Protein AF-A0A8H7NYU5-F1 (afdb_monomer_lite)

pLDDT: mean 81.18, std 13.89, range [41.47, 95.5]

Secondary structure (DSSP, 8-state):
------S-S--TTSSGGG----TT--HHHHHHHHHHHHHTTS-----HHHHHHHHHHHHHTT-HHHHHHHHHHHHH-SSPPPHHHHHHHHHHTT-HHHHHHHHHHHHH-SSPPPHHHHHHHHHHHHHHHHHHHHHHHHHHHHH---------------SS--SHHHHHHHHHHHHHHHHHHHHHHHHHHHHHT-

Sequence (194 aa):
MFTCPPTSGLADGQDEDSAILLPDVTVHELECLITFLYEGVYGLAFTLQDWMALLSISSRFLFDKVRDRAVREIAEHDPPLGPVERLVLAIEHDIPQWVQPAYTDICVREEPLTEEEADKLGISMVVRLARMREELLRERSQAAPSVPNRRRFARNTTTDCGCRSCRQERLASDEADEDTKRVTKIVEEVMAMQ

Structure (mmCIF, N/CA/C/O backbone):
data_AF-A0A8H7NYU5-F1
#
_entry.id   AF-A0A8H7NYU5-F1
#
loop_
_atom_site.group_PDB
_atom_site.id
_atom_site.type_symbol
_atom_site.label_atom_id
_atom_site.label_alt_id
_atom_site.label_comp_id
_atom_site.label_asym_id
_atom_site.label_entity_id
_atom_site.label_seq_id
_atom_site.pdbx_PDB_ins_code
_atom_site.Cartn_x
_atom_site.Cartn_y
_atom_site.Cartn_z
_atom_site.occupancy
_atom_site.B_iso_or_equiv
_atom_site.auth_seq_id
_atom_site.auth_comp_id
_atom_site.auth_asym_id
_atom_site.auth_atom_id
_atom_site.pdbx_PDB_model_num
ATOM 1 N N . MET A 1 1 ? 16.457 -17.478 -14.467 1.00 41.47 1 MET A N 1
ATOM 2 C CA . MET A 1 1 ? 17.750 -17.318 -15.171 1.00 41.47 1 MET A CA 1
ATOM 3 C C . MET A 1 1 ? 17.511 -17.569 -16.647 1.00 41.47 1 MET A C 1
ATOM 5 O O . MET A 1 1 ? 17.143 -18.684 -16.990 1.00 41.47 1 MET A O 1
ATOM 9 N N . PHE A 1 2 ? 17.682 -16.560 -17.498 1.00 44.31 2 PHE A N 1
ATOM 10 C CA . PHE A 1 2 ? 17.670 -16.753 -18.948 1.00 44.31 2 PHE A CA 1
ATOM 11 C C . PHE A 1 2 ? 18.987 -17.423 -19.356 1.00 44.31 2 PHE A C 1
ATOM 13 O O . PHE A 1 2 ? 20.037 -16.785 -19.398 1.00 44.31 2 PHE A O 1
ATOM 20 N N . THR A 1 3 ? 18.966 -18.736 -19.570 1.00 52.06 3 THR A N 1
ATOM 21 C CA . THR A 1 3 ? 20.088 -19.457 -20.178 1.00 52.06 3 THR A CA 1
ATOM 22 C C . THR A 1 3 ? 20.143 -19.105 -21.655 1.00 52.06 3 THR A C 1
ATOM 24 O O . THR A 1 3 ? 19.291 -19.543 -22.420 1.00 52.06 3 THR A O 1
ATOM 27 N N . CYS A 1 4 ? 21.140 -18.311 -22.036 1.00 47.97 4 CYS A N 1
ATOM 28 C CA . CYS A 1 4 ? 21.437 -17.995 -23.427 1.00 47.97 4 CYS A CA 1
ATOM 29 C C . CYS A 1 4 ? 21.944 -19.273 -24.132 1.00 47.97 4 CYS A C 1
ATOM 31 O O . CYS A 1 4 ? 23.008 -19.774 -23.746 1.00 47.97 4 CYS A O 1
ATOM 33 N N . PRO A 1 5 ? 21.209 -19.857 -25.100 1.00 52.62 5 PRO A N 1
ATOM 34 C CA . PRO A 1 5 ? 21.661 -21.045 -25.814 1.00 52.62 5 PRO A CA 1
ATOM 35 C C . PRO A 1 5 ? 22.728 -20.681 -26.862 1.00 52.62 5 PRO A C 1
ATOM 37 O O . PRO A 1 5 ? 22.774 -19.543 -27.335 1.00 52.62 5 PRO A O 1
ATOM 40 N N . PRO A 1 6 ? 23.587 -21.633 -27.271 1.00 56.00 6 PRO A N 1
ATOM 41 C CA . PRO A 1 6 ? 24.555 -21.393 -28.329 1.00 56.00 6 PRO A CA 1
ATOM 42 C C . PRO A 1 6 ? 23.840 -21.181 -29.670 1.00 56.00 6 PRO A C 1
ATOM 44 O O . PRO A 1 6 ? 22.979 -21.963 -30.074 1.00 56.00 6 PRO A O 1
ATOM 47 N N . THR A 1 7 ? 24.240 -20.110 -30.352 1.00 56.41 7 THR A N 1
ATOM 48 C CA . THR A 1 7 ? 23.771 -19.601 -31.647 1.00 56.41 7 THR A CA 1
ATOM 49 C C . THR A 1 7 ? 23.623 -20.704 -32.704 1.00 56.41 7 THR A C 1
ATOM 51 O O . THR A 1 7 ? 24.568 -21.028 -33.418 1.00 56.41 7 THR A O 1
ATOM 54 N N . SER A 1 8 ? 22.442 -21.318 -32.795 1.00 56.59 8 SER A N 1
ATOM 55 C CA . SER A 1 8 ? 22.090 -22.270 -33.866 1.00 56.59 8 SER A CA 1
ATOM 56 C C . SER A 1 8 ? 20.572 -22.422 -34.070 1.00 56.59 8 SER A C 1
ATOM 58 O O . SER A 1 8 ? 20.083 -23.467 -34.489 1.00 56.59 8 SER A O 1
ATOM 60 N N . GLY A 1 9 ? 19.828 -21.347 -33.813 1.00 59.53 9 GLY A N 1
ATOM 61 C CA . GLY A 1 9 ? 18.431 -21.136 -34.198 1.00 59.53 9 GLY A CA 1
ATOM 62 C C . GLY A 1 9 ? 18.219 -19.638 -34.430 1.00 59.53 9 GLY A C 1
ATOM 63 O O . GLY A 1 9 ? 19.090 -18.861 -34.031 1.00 59.53 9 GLY A O 1
ATOM 64 N N . LEU A 1 10 ? 17.127 -19.243 -35.100 1.00 58.94 10 LEU A N 1
ATOM 65 C CA . LEU A 1 10 ? 16.694 -17.837 -35.173 1.00 58.94 10 LEU A CA 1
ATOM 66 C C . LEU A 1 10 ? 16.765 -17.269 -33.754 1.00 58.94 10 LEU A C 1
ATOM 68 O O . LEU A 1 10 ? 16.088 -17.767 -32.861 1.00 58.94 10 LEU A O 1
ATOM 72 N N . ALA A 1 11 ? 17.713 -16.367 -33.523 1.00 69.69 11 ALA A N 1
ATOM 73 C CA . ALA A 1 11 ? 17.994 -15.880 -32.189 1.00 69.69 11 ALA A CA 1
ATOM 74 C C . ALA A 1 11 ? 16.871 -14.922 -31.797 1.00 69.69 11 ALA A C 1
ATOM 76 O O . ALA A 1 11 ? 16.612 -13.968 -32.529 1.00 69.69 11 ALA A O 1
ATOM 77 N N . ASP A 1 12 ? 16.225 -15.183 -30.663 1.00 75.94 12 ASP A N 1
ATOM 78 C CA . ASP A 1 12 ? 15.182 -14.305 -30.140 1.00 75.94 12 ASP A CA 1
ATOM 79 C C . ASP A 1 12 ? 15.712 -12.863 -30.028 1.00 75.94 12 ASP A C 1
ATOM 81 O O . ASP A 1 12 ? 16.831 -12.622 -29.561 1.00 75.94 12 ASP A O 1
ATOM 85 N N . GLY A 1 13 ? 14.897 -11.901 -30.454 1.00 75.44 13 GLY A N 1
ATOM 86 C CA . GLY A 1 13 ? 15.171 -10.471 -30.368 1.00 75.44 13 GLY A CA 1
ATOM 87 C C . GLY A 1 13 ? 16.055 -9.897 -31.480 1.00 75.44 13 GLY A C 1
ATOM 88 O O . GLY A 1 13 ? 16.676 -8.860 -31.247 1.00 75.44 13 GLY A O 1
ATOM 89 N N . GLN A 1 14 ? 16.149 -10.535 -32.656 1.00 80.19 14 GLN A N 1
ATOM 90 C CA . GLN A 1 14 ? 16.907 -9.990 -33.799 1.00 80.19 14 GLN A CA 1
ATOM 91 C C . GLN A 1 14 ? 16.073 -9.186 -34.802 1.00 80.19 14 GLN A C 1
ATOM 93 O O . GLN A 1 14 ? 16.586 -8.223 -35.375 1.00 80.19 14 GLN A O 1
ATOM 98 N N . ASP A 1 15 ? 14.813 -9.556 -35.011 1.00 84.38 15 ASP A N 1
ATOM 99 C CA . ASP A 1 15 ? 13.866 -8.879 -35.900 1.00 84.38 15 ASP A CA 1
ATOM 100 C C . ASP A 1 15 ? 12.460 -8.833 -35.270 1.00 84.38 15 ASP A C 1
ATOM 102 O O . ASP A 1 15 ? 12.241 -9.354 -34.175 1.00 84.38 15 ASP A O 1
ATOM 106 N N . GLU A 1 16 ? 11.511 -8.164 -35.935 1.00 83.06 16 GLU A N 1
ATOM 107 C CA . GLU A 1 16 ? 10.126 -8.045 -35.447 1.00 83.06 16 GLU A CA 1
ATOM 108 C C . GLU A 1 16 ? 9.423 -9.407 -35.353 1.00 83.06 16 GLU A C 1
ATOM 110 O O . GLU A 1 16 ? 8.634 -9.628 -34.434 1.00 83.06 16 GLU A O 1
ATOM 115 N N . ASP A 1 17 ? 9.753 -10.336 -36.254 1.00 84.31 17 ASP A N 1
ATOM 116 C CA . ASP A 1 17 ? 9.168 -11.679 -36.304 1.00 84.31 17 ASP A CA 1
ATOM 117 C C . ASP A 1 17 ? 9.715 -12.602 -35.195 1.00 84.31 17 ASP A C 1
ATOM 119 O O . ASP A 1 17 ? 9.079 -13.597 -34.840 1.00 84.31 17 ASP A O 1
ATOM 123 N N . SER A 1 18 ? 10.874 -12.269 -34.621 1.00 84.75 18 SER A N 1
ATOM 124 C CA . SER A 1 18 ? 11.540 -12.982 -33.524 1.00 84.75 18 SER A CA 1
ATOM 125 C C . SER A 1 18 ? 11.578 -12.170 -32.224 1.00 84.75 18 SER A C 1
ATOM 127 O O . SER A 1 18 ? 12.355 -12.487 -31.323 1.00 84.75 18 SER A O 1
ATOM 129 N N . ALA A 1 19 ? 10.764 -11.118 -32.096 1.00 86.88 19 ALA A N 1
ATOM 130 C CA . ALA A 1 19 ? 10.783 -10.234 -30.935 1.00 86.88 19 ALA A CA 1
ATOM 131 C C . ALA A 1 19 ? 10.492 -10.974 -29.614 1.00 86.88 19 ALA A C 1
ATOM 133 O O . ALA A 1 19 ? 9.634 -11.855 -29.531 1.00 86.88 19 ALA A O 1
ATOM 134 N N . ILE A 1 20 ? 11.187 -10.571 -28.544 1.00 86.25 20 ILE A N 1
ATOM 135 C CA . ILE A 1 20 ? 10.963 -11.120 -27.202 1.00 86.25 20 ILE A CA 1
ATOM 136 C C . ILE A 1 20 ? 9.639 -10.573 -26.668 1.00 86.25 20 ILE A C 1
ATOM 138 O O . ILE A 1 20 ? 9.517 -9.384 -26.369 1.00 86.25 20 ILE A O 1
ATOM 142 N N . LEU A 1 21 ? 8.652 -11.453 -26.521 1.00 86.56 21 LEU A N 1
ATOM 143 C CA . LEU A 1 21 ? 7.354 -11.103 -25.958 1.00 86.56 21 LEU A CA 1
ATOM 144 C C . LEU A 1 21 ? 7.425 -11.069 -24.430 1.00 86.56 21 LEU A C 1
ATOM 146 O O . LEU A 1 21 ? 7.837 -12.040 -23.792 1.00 86.56 21 LEU A O 1
ATOM 150 N N . LEU A 1 22 ? 6.983 -9.956 -23.848 1.00 87.94 22 LEU A N 1
ATOM 151 C CA . LEU A 1 22 ? 6.830 -9.792 -22.405 1.00 87.94 22 LEU A CA 1
ATOM 152 C C . LEU A 1 22 ? 5.350 -10.001 -22.045 1.00 87.94 22 LEU A C 1
ATOM 154 O O . LEU A 1 22 ? 4.543 -9.103 -22.292 1.00 87.94 22 LEU A O 1
ATOM 158 N N . PRO A 1 23 ? 4.961 -11.180 -21.526 1.00 85.62 23 PRO A N 1
ATOM 159 C CA . PRO A 1 23 ? 3.575 -11.435 -21.155 1.00 85.62 23 PRO A CA 1
ATOM 160 C C . PRO A 1 23 ? 3.183 -10.594 -19.939 1.00 85.62 23 PRO A C 1
ATOM 162 O O . PRO A 1 23 ? 3.998 -10.378 -19.043 1.00 85.62 23 PRO A O 1
ATOM 165 N N . ASP A 1 24 ? 1.922 -10.160 -19.906 1.00 87.25 24 ASP A N 1
ATOM 166 C CA . ASP A 1 24 ? 1.314 -9.461 -18.766 1.00 87.25 24 ASP A CA 1
ATOM 167 C C . ASP A 1 24 ? 2.068 -8.187 -18.347 1.00 87.25 24 ASP A C 1
ATOM 169 O O . ASP A 1 24 ? 2.198 -7.872 -17.164 1.00 87.25 24 ASP A O 1
ATOM 173 N N . VAL A 1 25 ? 2.595 -7.456 -19.333 1.00 92.56 25 VAL A N 1
ATOM 174 C CA . VAL A 1 25 ? 3.266 -6.167 -19.147 1.00 92.56 25 VAL A CA 1
ATOM 175 C C . VAL A 1 25 ? 2.632 -5.141 -20.064 1.00 92.56 25 VAL A C 1
ATOM 177 O O . VAL A 1 25 ? 2.519 -5.337 -21.275 1.00 92.56 25 VAL A O 1
ATOM 180 N N . THR A 1 26 ? 2.228 -4.024 -19.484 1.00 93.81 26 THR A N 1
ATOM 181 C CA . THR A 1 26 ? 1.756 -2.866 -20.231 1.00 93.81 26 THR A CA 1
ATOM 182 C C . THR A 1 26 ? 2.935 -2.067 -20.781 1.00 93.81 26 THR A C 1
ATOM 184 O O . THR A 1 26 ? 4.030 -2.054 -20.217 1.00 93.81 26 THR A O 1
ATOM 187 N N . VAL A 1 27 ? 2.703 -1.347 -21.880 1.00 94.31 27 VAL A N 1
ATOM 188 C CA . VAL A 1 27 ? 3.715 -0.447 -22.460 1.00 94.31 27 VAL A CA 1
ATOM 189 C C . VAL A 1 27 ? 4.188 0.573 -21.421 1.00 94.31 27 VAL A C 1
ATOM 191 O O . VAL A 1 27 ? 5.386 0.788 -21.282 1.00 94.31 27 VAL A O 1
ATOM 194 N N . HIS A 1 28 ? 3.257 1.118 -20.636 1.00 95.25 28 HIS A N 1
ATOM 195 C CA . HIS A 1 28 ? 3.553 2.094 -19.593 1.00 95.25 28 HIS A CA 1
ATOM 196 C C . HIS A 1 28 ? 4.486 1.537 -18.507 1.00 95.25 28 HIS A C 1
ATOM 198 O O . HIS A 1 28 ? 5.487 2.164 -18.177 1.00 95.25 28 HIS A O 1
ATOM 204 N N . GLU A 1 29 ? 4.224 0.328 -18.001 1.00 94.75 29 GLU A N 1
ATOM 205 C CA . GLU A 1 29 ? 5.108 -0.333 -17.031 1.00 94.75 29 GLU A CA 1
ATOM 206 C C . GLU A 1 29 ? 6.533 -0.512 -17.571 1.00 94.75 29 GLU A C 1
ATOM 208 O O . GLU A 1 29 ? 7.511 -0.281 -16.853 1.00 94.75 29 GLU A O 1
ATOM 213 N N . LEU A 1 30 ? 6.660 -0.907 -18.843 1.00 94.44 30 LEU A N 1
ATOM 214 C CA . LEU A 1 30 ? 7.960 -1.078 -19.484 1.00 94.44 30 LEU A CA 1
ATOM 215 C C . LEU A 1 30 ? 8.683 0.264 -19.671 1.00 94.44 30 LEU A C 1
ATOM 217 O O . LEU A 1 30 ? 9.877 0.351 -19.387 1.00 94.44 30 LEU A O 1
ATOM 221 N N . GLU A 1 31 ? 7.973 1.306 -20.105 1.00 94.25 31 GLU A N 1
ATOM 222 C CA . GLU A 1 31 ? 8.507 2.667 -20.225 1.00 94.25 31 GLU A CA 1
ATOM 223 C C . GLU A 1 31 ? 9.004 3.190 -18.874 1.00 94.25 31 GLU A C 1
ATOM 225 O O . GLU A 1 31 ? 10.130 3.689 -18.796 1.00 94.25 31 GLU A O 1
ATOM 230 N N . CYS A 1 32 ? 8.231 3.009 -17.797 1.00 94.19 32 CYS A N 1
ATOM 231 C CA . CYS A 1 32 ? 8.643 3.367 -16.439 1.00 94.19 32 CYS A CA 1
ATOM 232 C C . CYS A 1 32 ? 9.906 2.608 -16.019 1.00 94.19 32 CYS A C 1
ATOM 234 O O . CYS A 1 32 ? 10.833 3.215 -15.481 1.00 94.19 32 CYS A O 1
ATOM 236 N N . LEU A 1 33 ? 9.985 1.299 -16.287 1.00 93.75 33 LEU A N 1
ATOM 237 C CA . LEU A 1 33 ? 11.159 0.497 -15.940 1.00 93.75 33 LEU A CA 1
ATOM 238 C C . LEU A 1 33 ? 12.407 0.950 -16.700 1.00 93.75 33 LEU A C 1
ATOM 240 O O . LEU A 1 33 ? 13.454 1.151 -16.087 1.00 93.75 33 LEU A O 1
ATOM 244 N N . ILE A 1 34 ? 12.312 1.124 -18.019 1.00 92.50 34 ILE A N 1
ATOM 245 C CA . ILE A 1 34 ? 13.445 1.564 -18.841 1.00 92.50 34 ILE A CA 1
ATOM 246 C C . ILE A 1 34 ? 13.878 2.964 -18.402 1.00 92.50 34 ILE A C 1
ATOM 248 O O . ILE A 1 34 ? 15.052 3.171 -18.105 1.00 92.50 34 ILE A O 1
ATOM 252 N N . THR A 1 35 ? 12.938 3.897 -18.257 1.00 91.88 35 THR A N 1
ATOM 253 C CA . THR A 1 35 ? 13.235 5.250 -17.766 1.00 91.88 35 THR A CA 1
ATOM 254 C C . THR A 1 35 ? 13.932 5.192 -16.409 1.00 91.88 35 THR A C 1
ATOM 256 O O . THR A 1 35 ? 14.969 5.822 -16.218 1.00 91.88 35 THR A O 1
ATOM 259 N N . PHE A 1 36 ? 13.457 4.350 -15.487 1.00 92.44 36 PHE A N 1
ATOM 260 C CA . PHE A 1 36 ? 14.095 4.181 -14.185 1.00 92.44 36 PHE A CA 1
ATOM 261 C C . PHE A 1 36 ? 15.532 3.650 -14.285 1.00 92.44 36 PHE A C 1
ATOM 263 O O . PHE A 1 36 ? 16.425 4.141 -13.594 1.00 92.44 36 PHE A O 1
ATOM 270 N N . LEU A 1 37 ? 15.786 2.662 -15.145 1.00 90.12 37 LEU A N 1
ATOM 271 C CA . LEU A 1 37 ? 17.113 2.059 -15.294 1.00 90.12 37 LEU A CA 1
ATOM 272 C C . LEU A 1 37 ? 18.141 3.021 -15.902 1.00 90.12 37 LEU A C 1
ATOM 274 O O . LEU A 1 37 ? 19.310 2.979 -15.517 1.00 90.12 37 LEU A O 1
ATOM 278 N N . TYR A 1 38 ? 17.719 3.877 -16.833 1.00 88.12 38 TYR A N 1
ATOM 279 C CA . TYR A 1 38 ? 18.613 4.809 -17.522 1.00 88.12 38 TYR A CA 1
ATOM 280 C C . TYR A 1 38 ? 18.735 6.160 -16.809 1.00 88.12 38 TYR A C 1
ATOM 282 O O . TYR A 1 38 ? 19.818 6.747 -16.790 1.00 88.12 38 TYR A O 1
ATOM 290 N N . GLU A 1 39 ? 17.658 6.640 -16.191 1.00 85.38 39 GLU A N 1
ATOM 291 C CA . GLU A 1 39 ? 17.576 7.995 -15.638 1.00 85.38 39 GLU A CA 1
ATOM 292 C C . GLU A 1 39 ? 17.471 8.032 -14.106 1.00 85.38 39 GLU A C 1
ATOM 294 O O . GLU A 1 39 ? 17.619 9.095 -13.505 1.00 85.38 39 GLU A O 1
ATOM 299 N N . GLY A 1 40 ? 17.306 6.883 -13.437 1.00 74.81 40 GLY A N 1
ATOM 300 C CA . GLY A 1 40 ? 17.066 6.794 -11.989 1.00 74.81 40 GLY A CA 1
ATOM 301 C C . GLY A 1 40 ? 18.122 7.438 -11.093 1.00 74.81 40 GLY A C 1
ATOM 302 O O . GLY A 1 40 ? 17.829 7.813 -9.960 1.00 74.81 40 GLY A O 1
ATOM 303 N N . VAL A 1 41 ? 19.343 7.621 -11.598 1.00 67.25 41 VAL A N 1
ATOM 304 C CA . VAL A 1 41 ? 20.439 8.284 -10.872 1.00 67.25 41 VAL A CA 1
ATOM 305 C C . VAL A 1 41 ? 20.302 9.814 -10.884 1.00 67.25 41 VAL A C 1
ATOM 307 O O . VAL A 1 41 ? 20.837 10.482 -10.001 1.00 67.25 41 VAL A O 1
ATOM 310 N N . TYR A 1 42 ? 19.580 10.382 -11.852 1.00 70.31 42 TYR A N 1
ATOM 311 C CA . TYR A 1 42 ? 19.516 11.829 -12.087 1.00 70.31 42 TYR A CA 1
ATOM 312 C C . TYR A 1 42 ? 18.305 12.514 -11.440 1.00 70.31 42 TYR A C 1
ATOM 314 O O . TYR A 1 42 ? 18.166 13.731 -11.544 1.00 70.31 42 TYR A O 1
ATOM 322 N N . GLY A 1 43 ? 17.485 11.752 -10.711 1.00 68.12 43 GLY A N 1
ATOM 323 C CA . GLY A 1 43 ? 16.246 12.228 -10.106 1.00 68.12 43 GLY A CA 1
ATOM 324 C C . GLY A 1 43 ? 15.089 12.108 -11.090 1.00 68.12 43 GLY A C 1
ATOM 325 O O . GLY A 1 43 ? 15.041 12.801 -12.101 1.00 68.12 43 GLY A O 1
ATOM 326 N N . LEU A 1 44 ? 14.156 11.210 -10.781 1.00 78.56 44 LEU A N 1
ATOM 327 C CA . LEU A 1 44 ? 12.975 10.959 -11.600 1.00 78.56 44 LEU A CA 1
ATOM 328 C C . LEU A 1 44 ? 11.794 11.767 -11.072 1.00 78.56 44 LEU A C 1
ATOM 330 O O . LEU A 1 44 ? 11.519 11.757 -9.873 1.00 78.56 44 LEU A O 1
ATOM 334 N N . ALA A 1 45 ? 11.065 12.414 -11.976 1.00 82.00 45 ALA A N 1
ATOM 335 C CA . ALA A 1 45 ? 9.778 13.035 -11.681 1.00 82.00 45 ALA A CA 1
ATOM 336 C C . ALA A 1 45 ? 8.644 12.024 -11.914 1.00 82.00 45 ALA A C 1
ATOM 338 O O . ALA A 1 45 ? 7.819 12.202 -12.805 1.00 82.00 45 ALA A O 1
ATOM 339 N N . PHE A 1 46 ? 8.654 10.929 -11.154 1.00 90.31 46 PHE A N 1
ATOM 340 C CA . PHE A 1 46 ? 7.616 9.901 -11.234 1.00 90.31 46 PHE A CA 1
ATOM 341 C C . PHE A 1 46 ? 6.401 10.297 -10.400 1.00 90.31 46 PHE A C 1
ATOM 343 O O . PHE A 1 46 ? 6.522 10.737 -9.255 1.00 90.31 46 PHE A O 1
ATOM 350 N N . THR A 1 47 ? 5.225 10.125 -10.989 1.00 92.62 47 THR A N 1
ATOM 351 C CA . THR A 1 47 ? 3.938 10.206 -10.306 1.00 92.62 47 THR A CA 1
ATOM 352 C C . THR A 1 47 ? 3.683 8.935 -9.495 1.00 92.62 47 THR A C 1
ATOM 354 O O . THR A 1 47 ? 4.336 7.909 -9.683 1.00 92.62 47 THR A O 1
ATOM 357 N N . LEU A 1 48 ? 2.683 8.965 -8.612 1.00 91.94 48 LEU A N 1
ATOM 358 C CA . LEU A 1 48 ? 2.235 7.774 -7.885 1.00 91.94 48 LEU A CA 1
ATOM 359 C C . LEU A 1 48 ? 1.899 6.599 -8.820 1.00 91.94 48 LEU A C 1
ATOM 361 O O . LEU A 1 48 ? 2.232 5.460 -8.509 1.00 91.94 48 LEU A O 1
ATOM 365 N N . GLN A 1 49 ? 1.275 6.877 -9.969 1.00 92.88 49 GLN A N 1
ATOM 366 C CA . GLN A 1 49 ? 0.924 5.845 -10.948 1.00 92.88 49 GLN A CA 1
ATOM 367 C C . GLN A 1 49 ? 2.170 5.222 -11.582 1.00 92.88 49 GLN A C 1
ATOM 369 O O . GLN A 1 49 ? 2.232 4.002 -11.710 1.00 92.88 49 GLN A O 1
ATOM 374 N N . ASP A 1 50 ? 3.195 6.028 -11.873 1.00 94.31 50 ASP A N 1
ATOM 375 C CA . ASP A 1 50 ? 4.474 5.525 -12.388 1.00 94.31 50 ASP A CA 1
ATOM 376 C C . ASP A 1 50 ? 5.161 4.620 -11.358 1.00 94.31 50 ASP A C 1
ATOM 378 O O . ASP A 1 50 ? 5.689 3.564 -11.701 1.00 94.31 50 ASP A O 1
ATOM 382 N N . TRP A 1 51 ? 5.120 4.992 -10.073 1.00 94.75 51 TRP A N 1
ATOM 383 C CA . TRP A 1 51 ? 5.663 4.154 -9.004 1.00 94.75 51 TRP A CA 1
ATOM 384 C C . TRP A 1 51 ? 4.887 2.847 -8.826 1.00 94.75 51 TRP A C 1
ATOM 386 O O . TRP A 1 51 ? 5.507 1.809 -8.597 1.00 94.75 51 TRP A O 1
ATOM 396 N N . MET A 1 52 ? 3.557 2.867 -8.964 1.00 94.25 52 MET A N 1
ATOM 397 C CA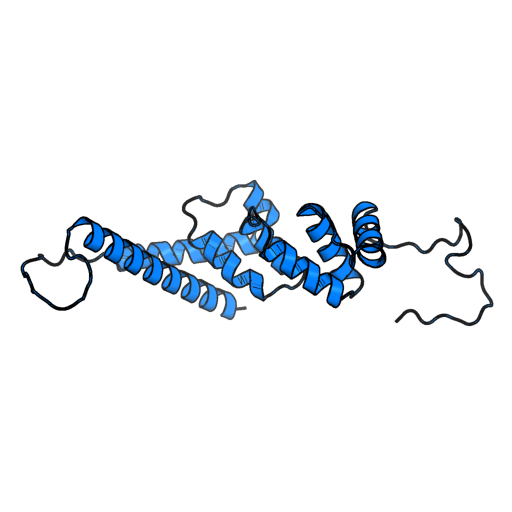 . MET A 1 52 ? 2.725 1.657 -8.946 1.00 94.25 52 MET A CA 1
ATOM 398 C C . MET A 1 52 ? 3.034 0.745 -10.142 1.00 94.25 52 MET A C 1
ATOM 400 O O . MET A 1 52 ? 3.215 -0.461 -9.966 1.00 94.25 52 MET A O 1
ATOM 404 N N . ALA A 1 53 ? 3.177 1.313 -11.342 1.00 94.88 53 ALA A N 1
ATOM 405 C CA . ALA A 1 53 ? 3.588 0.577 -12.535 1.00 94.88 53 ALA A CA 1
ATOM 406 C C . ALA A 1 53 ? 4.987 -0.038 -12.351 1.00 94.88 53 ALA A C 1
ATOM 408 O O . ALA A 1 53 ? 5.206 -1.221 -12.625 1.00 94.88 53 ALA A O 1
ATOM 409 N N . LEU A 1 54 ? 5.922 0.736 -11.790 1.00 95.00 54 LEU A N 1
ATOM 410 C CA . LEU A 1 54 ? 7.269 0.273 -11.482 1.00 95.00 54 LEU A CA 1
ATOM 411 C C . LEU A 1 54 ? 7.263 -0.849 -10.431 1.00 95.00 54 LEU A C 1
ATOM 413 O O . LEU A 1 54 ? 8.021 -1.811 -10.561 1.00 95.00 54 LEU A O 1
ATOM 417 N N . LEU A 1 55 ? 6.403 -0.768 -9.413 1.00 95.50 55 LEU A N 1
ATOM 418 C CA . LEU A 1 55 ? 6.221 -1.816 -8.406 1.00 95.50 55 LEU A CA 1
ATOM 419 C C . LEU A 1 55 ? 5.715 -3.125 -9.034 1.00 95.50 55 LEU A C 1
ATOM 421 O O . LEU A 1 55 ? 6.268 -4.189 -8.744 1.00 95.50 55 LEU A O 1
ATOM 425 N N . SER A 1 56 ? 4.725 -3.046 -9.925 1.00 94.62 56 SER A N 1
ATOM 426 C CA . SER A 1 56 ? 4.170 -4.209 -10.626 1.00 94.62 56 SER A CA 1
ATOM 427 C C . SER A 1 56 ? 5.223 -4.917 -11.480 1.00 94.62 56 SER A C 1
ATOM 429 O O . SER A 1 56 ? 5.514 -6.100 -11.265 1.00 94.62 56 SER A O 1
ATOM 431 N N . ILE A 1 57 ? 5.889 -4.188 -12.380 1.00 95.00 57 ILE A N 1
ATOM 432 C CA . ILE A 1 57 ? 6.881 -4.788 -13.283 1.00 95.00 57 ILE A CA 1
ATOM 433 C C . ILE A 1 57 ? 8.132 -5.269 -12.540 1.00 95.00 57 ILE A C 1
ATOM 435 O O . ILE A 1 57 ? 8.668 -6.335 -12.849 1.00 95.00 57 ILE A O 1
ATOM 439 N N . SER A 1 58 ? 8.586 -4.534 -11.519 1.00 94.38 58 SER A N 1
ATOM 440 C CA . SER A 1 58 ? 9.747 -4.948 -10.724 1.00 94.38 58 SER A CA 1
ATOM 441 C C . SER A 1 58 ? 9.464 -6.200 -9.897 1.00 94.38 58 SER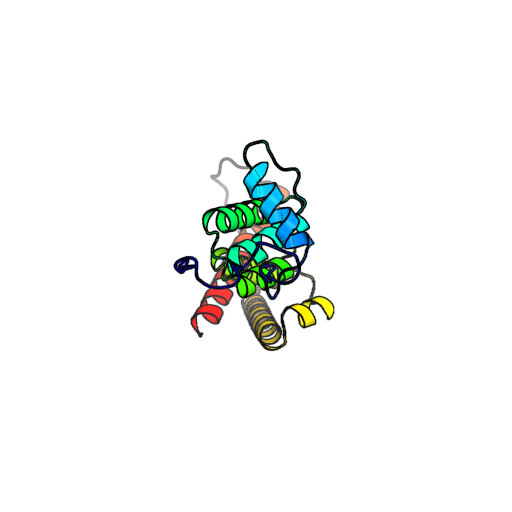 A C 1
ATOM 443 O O . SER A 1 58 ? 10.344 -7.052 -9.789 1.00 94.38 58 SER A O 1
ATOM 445 N N . SER A 1 59 ? 8.240 -6.359 -9.383 1.00 93.00 59 SER A N 1
ATOM 446 C CA . SER A 1 59 ? 7.820 -7.576 -8.679 1.00 93.00 59 SER A CA 1
ATOM 447 C C . SER A 1 59 ? 7.723 -8.769 -9.633 1.00 93.00 59 SER A C 1
ATOM 449 O O . SER A 1 59 ? 8.194 -9.856 -9.306 1.00 93.00 59 SER A O 1
ATOM 451 N N . ARG A 1 60 ? 7.195 -8.561 -10.848 1.00 91.44 60 ARG A N 1
ATOM 452 C CA . ARG A 1 60 ? 7.033 -9.615 -11.867 1.00 91.44 60 ARG A CA 1
ATOM 453 C C . ARG A 1 60 ? 8.366 -10.159 -12.384 1.00 91.44 60 ARG A C 1
ATOM 455 O O . ARG A 1 60 ? 8.522 -11.370 -12.523 1.00 91.44 60 ARG A O 1
ATOM 462 N N . PHE A 1 61 ? 9.335 -9.283 -12.649 1.00 91.44 61 PHE A N 1
ATOM 463 C CA . PHE A 1 61 ? 10.649 -9.671 -13.185 1.00 91.44 61 PHE A CA 1
ATOM 464 C C . PHE A 1 61 ? 11.758 -9.777 -12.129 1.00 91.44 61 PHE A C 1
ATOM 466 O O . PHE A 1 61 ? 12.921 -9.955 -12.491 1.00 91.44 61 PHE A O 1
ATOM 473 N N . LEU A 1 62 ? 11.413 -9.716 -10.838 1.00 91.50 62 LEU A N 1
ATOM 474 C CA . LEU A 1 62 ? 12.341 -9.886 -9.710 1.00 91.50 62 LEU A CA 1
ATOM 475 C C . LEU A 1 62 ? 13.475 -8.842 -9.679 1.00 91.50 62 LEU A C 1
ATOM 477 O O . LEU A 1 62 ? 14.635 -9.146 -9.393 1.00 91.50 62 LEU A O 1
ATOM 481 N N . PHE A 1 63 ? 13.146 -7.582 -9.968 1.00 93.06 63 PHE A N 1
ATOM 482 C CA . PHE A 1 63 ? 14.058 -6.454 -9.786 1.00 93.06 63 PHE A CA 1
ATOM 483 C C . PHE A 1 63 ? 13.993 -5.932 -8.345 1.00 93.06 63 PHE A C 1
ATOM 485 O O . PHE A 1 63 ? 13.497 -4.832 -8.099 1.00 93.06 63 PHE A O 1
ATOM 492 N N . ASP A 1 64 ? 14.534 -6.694 -7.392 1.00 92.94 64 ASP A N 1
ATOM 493 C CA . ASP A 1 64 ? 14.382 -6.440 -5.947 1.00 92.94 64 ASP A CA 1
ATOM 494 C C . ASP A 1 64 ? 14.724 -5.001 -5.527 1.00 92.94 64 ASP A C 1
ATOM 496 O O . ASP A 1 64 ? 13.964 -4.353 -4.817 1.00 92.94 64 ASP A O 1
ATOM 500 N N . LYS A 1 65 ? 15.832 -4.440 -6.030 1.00 92.25 65 LYS A N 1
ATOM 501 C CA . LYS A 1 65 ? 16.240 -3.063 -5.692 1.00 92.25 65 LYS A CA 1
ATOM 502 C C . LYS A 1 65 ? 15.279 -2.000 -6.224 1.00 92.25 65 LYS A C 1
ATOM 504 O O . LYS A 1 65 ? 15.122 -0.950 -5.604 1.00 92.25 65 LYS A O 1
ATOM 509 N N . VAL A 1 66 ? 14.694 -2.250 -7.395 1.00 92.75 66 VAL A N 1
ATOM 510 C CA . VAL A 1 66 ? 13.717 -1.350 -8.021 1.00 92.75 66 VAL A CA 1
ATOM 511 C C . VAL A 1 66 ? 12.403 -1.442 -7.255 1.00 92.75 66 VAL A C 1
ATOM 513 O O . VAL A 1 66 ? 11.833 -0.412 -6.904 1.00 92.75 66 VAL A O 1
ATOM 516 N N . ARG A 1 67 ? 11.994 -2.666 -6.901 1.00 94.44 67 ARG A N 1
ATOM 517 C CA . ARG A 1 67 ? 10.838 -2.941 -6.046 1.00 94.44 67 ARG A CA 1
ATOM 518 C C . ARG A 1 67 ? 10.962 -2.224 -4.705 1.00 94.44 67 ARG A C 1
ATOM 520 O O . ARG A 1 67 ? 10.082 -1.450 -4.352 1.00 94.44 67 ARG A O 1
ATOM 527 N N . ASP A 1 68 ? 12.077 -2.394 -3.999 1.00 93.56 68 ASP A N 1
ATOM 528 C CA . ASP A 1 68 ? 12.319 -1.747 -2.703 1.00 93.56 68 ASP A CA 1
ATOM 529 C C . ASP A 1 68 ? 12.281 -0.217 -2.799 1.00 93.56 68 ASP A C 1
ATOM 531 O O . ASP A 1 68 ? 11.809 0.461 -1.880 1.00 93.56 68 ASP A O 1
ATOM 535 N N . ARG A 1 69 ? 12.772 0.343 -3.914 1.00 92.38 69 ARG A N 1
ATOM 536 C CA . ARG A 1 69 ? 12.683 1.782 -4.167 1.00 92.38 69 ARG A CA 1
ATOM 537 C C . ARG A 1 69 ? 11.237 2.214 -4.391 1.00 92.38 69 ARG A C 1
ATOM 539 O O . ARG A 1 69 ? 10.813 3.156 -3.734 1.00 92.38 69 ARG A O 1
ATOM 546 N N . ALA A 1 70 ? 10.491 1.519 -5.248 1.00 93.88 70 ALA A N 1
ATOM 547 C CA . ALA A 1 70 ? 9.090 1.826 -5.524 1.00 93.88 70 ALA A CA 1
ATOM 548 C C . ALA A 1 70 ? 8.231 1.751 -4.251 1.00 93.88 70 ALA A C 1
ATOM 550 O O . ALA A 1 70 ? 7.469 2.671 -3.972 1.00 93.88 70 ALA A O 1
ATOM 551 N N . VAL A 1 71 ? 8.422 0.718 -3.422 1.00 94.62 71 VAL A N 1
ATOM 552 C CA . VAL A 1 71 ? 7.745 0.592 -2.121 1.00 94.62 71 VAL A CA 1
ATOM 553 C C . VAL A 1 71 ? 8.035 1.803 -1.233 1.00 94.62 71 VAL A C 1
ATOM 555 O O . VAL A 1 71 ? 7.123 2.365 -0.638 1.00 94.62 71 VAL A O 1
ATOM 558 N N . ARG A 1 72 ? 9.288 2.250 -1.135 1.00 93.00 72 ARG A N 1
ATOM 559 C CA . ARG A 1 72 ? 9.610 3.418 -0.303 1.00 93.00 72 ARG A CA 1
ATOM 560 C C . ARG A 1 72 ? 8.922 4.688 -0.799 1.00 93.00 72 ARG A C 1
ATOM 562 O O . ARG A 1 72 ? 8.318 5.393 -0.003 1.00 93.00 72 ARG A O 1
ATOM 569 N N . GLU A 1 73 ? 8.992 4.940 -2.100 1.00 92.44 73 GLU A N 1
ATOM 570 C CA . GLU A 1 73 ? 8.440 6.153 -2.710 1.00 92.44 73 GLU A CA 1
ATOM 571 C C . GLU A 1 73 ? 6.913 6.194 -2.612 1.00 92.44 73 GLU A C 1
ATOM 573 O O . GLU A 1 73 ? 6.355 7.233 -2.284 1.00 92.44 73 GLU A O 1
ATOM 578 N N . ILE A 1 74 ? 6.227 5.059 -2.794 1.00 93.88 74 ILE A N 1
ATOM 579 C CA . ILE A 1 74 ? 4.770 4.973 -2.597 1.00 93.88 74 ILE A CA 1
ATOM 580 C C . ILE A 1 74 ? 4.399 5.220 -1.128 1.00 93.88 74 ILE A C 1
ATOM 582 O O . ILE A 1 74 ? 3.400 5.881 -0.850 1.00 93.88 74 ILE A O 1
ATOM 586 N N . ALA A 1 75 ? 5.185 4.698 -0.180 1.00 91.12 75 ALA A N 1
ATOM 587 C CA . ALA A 1 75 ? 4.922 4.878 1.248 1.00 91.12 75 ALA A CA 1
ATOM 588 C C . ALA A 1 75 ? 5.145 6.324 1.725 1.00 91.12 75 ALA A C 1
ATOM 590 O O . ALA A 1 75 ? 4.458 6.770 2.642 1.00 91.12 75 ALA A O 1
ATOM 591 N N . GLU A 1 76 ? 6.101 7.033 1.123 1.00 91.00 76 GLU A N 1
ATOM 592 C CA . GLU A 1 76 ? 6.461 8.421 1.446 1.00 91.00 76 GLU A CA 1
ATOM 593 C C . GLU A 1 76 ? 5.734 9.453 0.559 1.00 91.00 76 GLU A C 1
ATOM 595 O O . GLU A 1 76 ? 5.926 10.656 0.738 1.00 91.00 76 GLU A O 1
ATOM 600 N N . HIS A 1 77 ? 4.899 9.002 -0.384 1.00 90.12 77 HIS A N 1
ATOM 601 C CA . HIS A 1 77 ? 4.202 9.867 -1.332 1.00 90.12 77 HIS A CA 1
ATOM 602 C C . HIS A 1 77 ? 3.242 10.844 -0.630 1.00 90.12 77 HIS A C 1
ATOM 604 O O . HIS A 1 77 ? 2.516 10.471 0.292 1.00 90.12 77 HIS A O 1
ATOM 610 N N . ASP A 1 78 ? 3.193 12.087 -1.121 1.00 86.38 78 ASP A N 1
ATOM 611 C CA . ASP A 1 78 ? 2.277 13.136 -0.664 1.00 86.38 78 ASP A CA 1
ATOM 612 C C . ASP A 1 78 ? 1.412 13.629 -1.844 1.00 86.38 78 ASP A C 1
ATOM 614 O O . ASP A 1 78 ? 1.959 14.138 -2.827 1.00 86.38 78 ASP A O 1
ATOM 618 N N . PRO A 1 79 ? 0.074 13.467 -1.807 1.00 87.75 79 PRO A N 1
ATOM 619 C CA . PRO A 1 79 ? -0.728 12.902 -0.718 1.00 87.75 79 PRO A CA 1
ATOM 620 C C . PRO A 1 79 ? -0.527 11.386 -0.536 1.00 87.75 79 PRO A C 1
ATOM 622 O O . PRO A 1 79 ? -0.204 10.695 -1.509 1.00 87.75 79 PRO A O 1
ATOM 625 N N . PRO A 1 80 ? -0.753 10.856 0.683 1.00 87.12 80 PRO A N 1
ATOM 626 C CA . PRO A 1 80 ? -0.606 9.435 0.959 1.00 87.12 80 PRO A CA 1
ATOM 627 C C . PRO A 1 80 ? -1.633 8.611 0.183 1.00 87.12 80 PRO A C 1
ATOM 629 O O . PRO A 1 80 ? -2.763 9.046 -0.060 1.00 87.12 80 PRO A O 1
ATOM 632 N N . LEU A 1 81 ? -1.245 7.386 -0.163 1.00 88.88 81 LEU A N 1
ATOM 633 C CA . LEU A 1 81 ? -2.137 6.429 -0.805 1.00 88.88 81 LEU A CA 1
ATOM 634 C C . LEU A 1 81 ? -3.319 6.087 0.116 1.00 88.88 81 LEU A C 1
ATOM 636 O O . LEU A 1 81 ? -3.149 5.897 1.325 1.00 88.88 81 LEU A O 1
ATOM 640 N N . GLY A 1 82 ? -4.515 5.961 -0.465 1.00 90.06 82 GLY A N 1
ATOM 641 C CA . GLY A 1 82 ? -5.707 5.559 0.276 1.00 90.06 82 GLY A CA 1
ATOM 642 C C . GLY A 1 82 ? -5.491 4.214 0.985 1.00 90.06 82 GLY A C 1
ATOM 643 O O . GLY A 1 82 ? -4.860 3.314 0.424 1.00 90.06 82 GLY A O 1
ATOM 644 N N . PRO A 1 83 ? -6.014 4.019 2.208 1.00 91.06 83 PRO A N 1
ATOM 645 C CA . PRO A 1 83 ? -5.686 2.840 3.006 1.00 91.06 83 PRO A CA 1
ATOM 646 C C . PRO A 1 83 ? -6.187 1.538 2.360 1.00 91.06 83 PRO A C 1
ATOM 648 O O . PRO A 1 83 ? -5.523 0.512 2.476 1.00 91.06 83 PRO A O 1
ATOM 651 N N . VAL A 1 84 ? -7.296 1.587 1.612 1.00 91.88 84 VAL A N 1
ATOM 652 C CA . VAL A 1 84 ? -7.802 0.450 0.824 1.00 91.88 84 VAL A CA 1
ATOM 653 C C . VAL A 1 84 ? -6.877 0.116 -0.344 1.00 91.88 84 VAL A C 1
ATOM 655 O O . VAL A 1 84 ? -6.512 -1.041 -0.517 1.00 91.88 84 VAL A O 1
ATOM 658 N N . GLU A 1 85 ? -6.450 1.112 -1.117 1.00 91.56 85 GLU A N 1
ATOM 659 C CA . GLU A 1 85 ? -5.553 0.902 -2.262 1.00 91.56 85 GLU A CA 1
ATOM 660 C C . GLU A 1 85 ? -4.188 0.389 -1.808 1.00 91.56 85 GLU A C 1
ATOM 662 O O . GLU A 1 85 ? -3.647 -0.548 -2.391 1.00 91.56 85 GLU A O 1
ATOM 667 N N . ARG A 1 86 ? -3.679 0.928 -0.696 1.00 92.75 86 ARG A N 1
ATOM 668 C CA . ARG A 1 86 ? -2.464 0.432 -0.053 1.00 92.75 86 ARG A CA 1
ATOM 669 C C . ARG A 1 86 ? -2.605 -1.022 0.384 1.00 92.75 86 ARG A C 1
ATOM 671 O O . ARG A 1 86 ? -1.661 -1.784 0.209 1.00 92.75 86 ARG A O 1
ATOM 678 N N . LEU A 1 87 ? -3.757 -1.415 0.934 1.00 92.56 87 LEU A N 1
ATOM 679 C CA . LEU A 1 87 ? -4.008 -2.803 1.320 1.00 92.56 87 LEU A CA 1
ATOM 680 C C . LEU A 1 87 ? -4.036 -3.731 0.098 1.00 92.56 87 LEU A C 1
ATOM 682 O O . LEU A 1 87 ? -3.432 -4.798 0.143 1.00 92.56 87 LEU A O 1
ATOM 686 N N . VAL A 1 88 ? -4.698 -3.321 -0.986 1.00 92.62 88 VAL A N 1
ATOM 687 C CA . VAL A 1 88 ? -4.763 -4.100 -2.233 1.00 92.62 88 VAL A CA 1
ATOM 688 C C . VAL A 1 88 ? -3.361 -4.312 -2.806 1.00 92.62 88 VAL A C 1
ATOM 690 O O . VAL A 1 88 ? -2.957 -5.458 -2.985 1.00 92.62 88 VAL A O 1
ATOM 693 N N . LEU A 1 89 ? -2.577 -3.240 -2.972 1.00 92.44 89 LEU A N 1
ATOM 694 C CA . LEU A 1 89 ? -1.190 -3.339 -3.447 1.00 92.44 89 LEU A CA 1
ATOM 695 C C . LEU A 1 89 ? -0.316 -4.190 -2.523 1.00 92.44 89 LEU A C 1
ATOM 697 O O . LEU A 1 89 ? 0.567 -4.910 -2.987 1.00 92.44 89 LEU A O 1
ATOM 701 N N . ALA A 1 90 ? -0.550 -4.113 -1.211 1.00 92.50 90 ALA A N 1
ATOM 702 C CA . ALA A 1 90 ? 0.214 -4.880 -0.244 1.00 92.50 90 ALA A CA 1
ATOM 703 C C . ALA A 1 90 ? 0.003 -6.388 -0.389 1.00 92.50 90 ALA A C 1
ATOM 705 O O . ALA A 1 90 ? 0.954 -7.151 -0.237 1.00 92.50 90 ALA A O 1
ATOM 706 N N . ILE A 1 91 ? -1.227 -6.811 -0.679 1.00 90.81 91 ILE A N 1
ATOM 707 C CA . ILE A 1 91 ? -1.550 -8.219 -0.913 1.00 90.81 91 ILE A CA 1
ATOM 708 C C . ILE A 1 91 ? -1.097 -8.657 -2.309 1.00 90.81 91 ILE A C 1
ATOM 710 O O . ILE A 1 91 ? -0.538 -9.737 -2.446 1.00 90.81 91 ILE A O 1
ATOM 714 N N . GLU A 1 92 ? -1.289 -7.825 -3.334 1.00 90.44 92 GLU A N 1
ATOM 715 C CA . GLU A 1 92 ? -0.944 -8.161 -4.723 1.00 90.44 92 GLU A CA 1
ATOM 716 C C . GLU A 1 92 ? 0.569 -8.312 -4.952 1.00 90.44 92 GLU A C 1
ATOM 718 O O . GLU A 1 92 ? 1.001 -9.159 -5.733 1.00 90.44 92 GLU A O 1
ATOM 723 N N . HIS A 1 93 ? 1.384 -7.514 -4.256 1.00 91.19 93 HIS A N 1
ATOM 724 C CA . HIS A 1 93 ? 2.841 -7.496 -4.420 1.00 91.19 93 HIS A CA 1
ATOM 725 C C . HIS A 1 93 ? 3.616 -8.050 -3.213 1.00 91.19 93 HIS A C 1
ATOM 727 O O . HIS A 1 93 ? 4.824 -7.806 -3.105 1.00 91.19 93 HIS A O 1
ATOM 733 N N . ASP A 1 94 ? 2.948 -8.765 -2.302 1.00 90.94 94 ASP A N 1
ATOM 734 C CA . ASP A 1 94 ? 3.534 -9.371 -1.096 1.00 90.94 94 ASP A CA 1
ATOM 735 C C . ASP A 1 94 ? 4.374 -8.378 -0.260 1.00 90.94 94 ASP A C 1
ATOM 737 O O . ASP A 1 94 ? 5.580 -8.547 -0.036 1.00 90.94 94 ASP A O 1
ATOM 741 N N . ILE A 1 95 ? 3.734 -7.295 0.191 1.00 92.56 95 ILE A N 1
ATOM 742 C CA . ILE A 1 95 ? 4.332 -6.209 0.986 1.00 92.56 95 ILE A CA 1
ATOM 743 C C . ILE A 1 95 ? 3.761 -6.263 2.418 1.00 92.56 95 ILE A C 1
ATOM 745 O O . ILE A 1 95 ? 2.879 -5.475 2.778 1.00 92.56 95 ILE A O 1
ATOM 749 N N . PRO A 1 96 ? 4.240 -7.183 3.277 1.00 89.25 96 PRO A N 1
ATOM 750 C CA . PRO A 1 96 ? 3.642 -7.441 4.590 1.00 89.25 96 PRO A CA 1
ATOM 751 C C . PRO A 1 96 ? 3.648 -6.216 5.513 1.00 89.25 96 PRO A C 1
ATOM 753 O O . PRO A 1 96 ? 2.727 -6.039 6.310 1.00 89.25 96 PRO A O 1
ATOM 756 N N . GLN A 1 97 ? 4.638 -5.329 5.376 1.00 90.81 97 GLN A N 1
ATOM 757 C CA . GLN A 1 97 ? 4.764 -4.120 6.192 1.00 90.81 97 GLN A CA 1
ATOM 758 C C . GLN A 1 97 ? 3.609 -3.122 6.014 1.00 90.81 97 GLN A C 1
ATOM 760 O O . GLN A 1 97 ? 3.424 -2.255 6.862 1.00 90.81 97 GLN A O 1
ATOM 765 N N . TRP A 1 98 ? 2.840 -3.217 4.928 1.00 93.12 98 TRP A N 1
ATOM 766 C CA . TRP A 1 98 ? 1.703 -2.330 4.666 1.00 93.12 98 TRP A CA 1
ATOM 767 C C . TRP A 1 98 ? 0.368 -2.909 5.117 1.00 93.12 98 TRP A C 1
ATOM 769 O O . TRP A 1 98 ? -0.575 -2.152 5.339 1.00 93.12 98 TRP A O 1
ATOM 779 N N . VAL A 1 99 ? 0.286 -4.229 5.292 1.00 89.88 99 VAL A N 1
ATOM 780 C CA . VAL A 1 99 ? -0.974 -4.934 5.543 1.00 89.88 99 VAL A CA 1
ATOM 781 C C . VAL A 1 99 ? -1.587 -4.509 6.879 1.00 89.88 99 VAL A C 1
ATOM 783 O O . VAL A 1 99 ? -2.713 -4.018 6.913 1.00 89.88 99 VAL A O 1
ATOM 786 N N . GLN A 1 100 ? -0.843 -4.639 7.982 1.00 89.31 100 GLN A N 1
ATOM 787 C CA . GLN A 1 100 ? -1.343 -4.290 9.319 1.00 89.31 100 GLN A CA 1
ATOM 788 C C . GLN A 1 100 ? -1.682 -2.791 9.462 1.00 89.31 100 GLN A C 1
ATOM 790 O O . GLN A 1 100 ? -2.782 -2.492 9.944 1.00 89.31 100 GLN A O 1
ATOM 795 N N . PRO A 1 101 ? -0.823 -1.839 9.031 1.00 89.56 101 PRO A N 1
ATOM 796 C CA . PRO A 1 101 ? -1.181 -0.421 9.046 1.00 89.56 101 PRO A CA 1
ATOM 797 C C . PRO A 1 101 ? -2.427 -0.121 8.213 1.00 89.56 101 PRO A C 1
ATOM 799 O O . PRO A 1 101 ? -3.293 0.626 8.652 1.00 89.56 101 PRO A O 1
ATOM 802 N N . ALA A 1 102 ? -2.574 -0.748 7.042 1.00 91.25 102 ALA A N 1
ATOM 803 C CA . ALA A 1 102 ? -3.742 -0.535 6.199 1.00 91.25 102 ALA A CA 1
ATOM 804 C C . ALA A 1 102 ? -5.035 -1.059 6.828 1.00 91.25 102 ALA A C 1
ATOM 806 O O . ALA A 1 102 ? -6.027 -0.335 6.841 1.00 91.25 102 ALA A O 1
ATOM 807 N N . TYR A 1 103 ? -5.023 -2.251 7.428 1.00 90.12 103 TYR A N 1
ATOM 808 C CA . TYR A 1 103 ? -6.165 -2.742 8.205 1.00 90.12 103 TYR A CA 1
ATOM 809 C C . TYR A 1 103 ? -6.526 -1.802 9.360 1.00 90.12 103 TYR A C 1
ATOM 811 O O . TYR A 1 103 ? -7.700 -1.497 9.558 1.00 90.12 103 TYR A O 1
ATOM 819 N N . THR A 1 104 ? -5.521 -1.326 10.095 1.00 89.00 104 THR A N 1
ATOM 820 C CA . THR A 1 104 ? -5.712 -0.409 11.227 1.00 89.00 104 THR A CA 1
ATOM 821 C C . THR A 1 104 ? -6.368 0.890 10.766 1.00 89.00 104 THR A C 1
ATOM 823 O O . THR A 1 104 ? -7.398 1.278 11.314 1.00 89.00 104 THR A O 1
ATOM 826 N N . ASP A 1 105 ? -5.842 1.507 9.708 1.00 90.00 105 ASP A N 1
ATOM 827 C CA . ASP A 1 105 ? -6.350 2.776 9.185 1.00 90.00 105 ASP A CA 1
ATOM 828 C C . ASP A 1 105 ? -7.780 2.640 8.641 1.00 90.00 105 ASP A C 1
ATOM 830 O O . ASP A 1 105 ? -8.619 3.505 8.892 1.00 90.00 105 ASP A O 1
ATOM 834 N N . ILE A 1 106 ? -8.105 1.527 7.965 1.00 90.62 106 ILE A N 1
ATOM 835 C CA . ILE A 1 106 ? -9.484 1.253 7.523 1.00 90.62 106 ILE A CA 1
ATOM 836 C C . ILE A 1 106 ? -10.409 1.080 8.735 1.00 90.62 106 ILE A C 1
ATOM 838 O O . ILE A 1 106 ? -11.534 1.573 8.727 1.00 90.62 106 ILE A O 1
ATOM 842 N N . CYS A 1 107 ? -9.966 0.393 9.788 1.00 87.81 107 CYS A N 1
ATOM 843 C CA . CYS A 1 107 ? -10.780 0.158 10.978 1.00 87.81 107 CYS A CA 1
ATOM 844 C C . CYS A 1 107 ? -11.026 1.431 11.806 1.00 87.81 107 CYS A C 1
ATOM 846 O O . CYS A 1 107 ? -12.137 1.599 12.308 1.00 87.81 107 CYS A O 1
ATOM 848 N N . VAL A 1 108 ? -10.029 2.318 11.928 1.00 85.56 108 VAL A N 1
ATOM 849 C CA . VAL A 1 108 ? -10.122 3.588 12.678 1.00 85.56 108 VAL A CA 1
ATOM 850 C C . VAL A 1 108 ? -10.968 4.632 11.947 1.00 85.56 108 VAL A C 1
ATOM 852 O O . VAL A 1 108 ? -11.643 5.422 12.606 1.00 85.56 108 VAL A O 1
ATOM 855 N N . ARG A 1 109 ? -10.949 4.631 10.606 1.00 85.75 109 ARG A N 1
ATOM 856 C CA . ARG A 1 109 ? -11.691 5.583 9.767 1.00 85.75 109 ARG A CA 1
ATOM 857 C C . ARG A 1 109 ? -13.177 5.645 10.147 1.00 85.75 109 ARG A C 1
ATOM 859 O O . ARG A 1 109 ? -13.804 4.601 10.338 1.00 85.75 109 ARG A O 1
ATOM 866 N N . GLU A 1 110 ? -13.744 6.852 10.201 1.00 82.38 110 GLU A N 1
ATOM 867 C CA . GLU A 1 110 ? -15.169 7.065 10.498 1.00 82.38 110 GLU A CA 1
ATOM 868 C C . GLU A 1 110 ? -16.067 6.617 9.335 1.00 82.38 110 GLU A C 1
ATOM 870 O O . GLU A 1 110 ? -17.144 6.055 9.546 1.00 82.38 110 GLU A O 1
ATOM 875 N N . GLU A 1 111 ? -15.614 6.818 8.097 1.00 86.38 111 GLU A N 1
ATOM 876 C CA . GLU A 1 111 ? -16.378 6.482 6.906 1.00 86.38 111 GLU A CA 1
ATOM 877 C C . GLU A 1 111 ? -16.487 4.957 6.697 1.00 86.38 111 GLU A C 1
ATOM 879 O O . GLU A 1 111 ? -15.477 4.229 6.760 1.00 86.38 111 GLU A O 1
ATOM 884 N N . PRO A 1 112 ? -17.694 4.443 6.385 1.00 87.31 112 PRO A N 1
ATOM 885 C CA . PRO A 1 112 ? -17.896 3.042 6.024 1.00 87.31 112 PRO A CA 1
ATOM 886 C C . PRO A 1 112 ? -17.141 2.679 4.734 1.00 87.31 112 PRO A C 1
ATOM 888 O O . PRO A 1 112 ? -16.628 3.553 4.036 1.00 87.31 112 PRO A O 1
ATOM 891 N N . LEU A 1 113 ? -17.031 1.380 4.435 1.00 89.81 113 LEU A N 1
ATOM 892 C CA . LEU A 1 113 ? -16.526 0.955 3.124 1.00 89.81 113 LEU A CA 1
ATOM 893 C C . LEU A 1 113 ? -17.531 1.358 2.041 1.00 89.81 113 LEU A C 1
ATOM 895 O O . LEU A 1 113 ? -18.737 1.172 2.226 1.00 89.81 113 LEU A O 1
ATOM 899 N N . THR A 1 114 ? -17.034 1.874 0.921 1.00 91.19 114 THR A N 1
ATOM 900 C CA . THR A 1 114 ? -17.853 2.108 -0.274 1.00 91.19 114 THR A CA 1
ATOM 901 C C . THR A 1 114 ? -17.984 0.829 -1.106 1.00 91.19 114 THR A C 1
ATOM 903 O O . THR A 1 114 ? -17.220 -0.122 -0.929 1.00 91.19 114 THR A O 1
ATOM 906 N N . GLU A 1 115 ? -18.950 0.793 -2.028 1.00 90.25 115 GLU A N 1
ATOM 907 C CA . GLU A 1 115 ? -19.104 -0.328 -2.970 1.00 90.25 115 GLU A CA 1
ATOM 908 C C . GLU A 1 115 ? -17.848 -0.496 -3.842 1.00 90.25 115 GLU A C 1
ATOM 910 O O . GLU A 1 115 ? -17.338 -1.601 -3.984 1.00 90.25 115 GLU A O 1
ATOM 915 N N . GLU A 1 116 ? -17.268 0.612 -4.310 1.00 91.31 116 GLU A N 1
ATOM 916 C CA . GLU A 1 116 ? -16.033 0.619 -5.105 1.00 91.31 116 GLU A CA 1
ATOM 917 C C . GLU A 1 116 ? -14.831 0.039 -4.337 1.00 91.31 116 GLU A C 1
ATOM 919 O O . GLU A 1 116 ? -14.013 -0.694 -4.894 1.00 91.31 116 GLU A O 1
ATOM 924 N N . GLU A 1 117 ? -14.708 0.351 -3.043 1.00 90.38 117 GLU A N 1
ATOM 925 C CA . GLU A 1 117 ? -13.675 -0.228 -2.178 1.00 90.38 117 GLU A CA 1
ATOM 926 C C . GLU A 1 117 ? -13.920 -1.722 -1.938 1.00 90.38 117 GLU A C 1
ATOM 928 O O . GLU A 1 117 ? -12.973 -2.512 -1.928 1.00 90.38 117 GLU A O 1
ATOM 933 N N . ALA A 1 118 ? -15.182 -2.116 -1.755 1.00 89.94 118 ALA A N 1
ATOM 934 C CA . ALA A 1 118 ? -15.562 -3.507 -1.553 1.00 89.94 118 ALA A CA 1
ATOM 935 C C . ALA A 1 118 ? -15.251 -4.372 -2.786 1.00 89.94 118 ALA A C 1
ATOM 937 O O . ALA A 1 118 ? -14.744 -5.486 -2.630 1.00 89.94 118 ALA A O 1
ATOM 938 N N . ASP A 1 119 ? -15.477 -3.839 -3.988 1.00 91.50 119 ASP A N 1
ATOM 939 C CA . ASP A 1 119 ? -15.153 -4.508 -5.249 1.00 91.50 119 ASP A CA 1
ATOM 940 C C . ASP A 1 119 ? -13.641 -4.719 -5.410 1.00 91.50 119 ASP A C 1
ATOM 942 O O . ASP A 1 119 ? -13.209 -5.807 -5.793 1.00 91.50 119 ASP A O 1
ATOM 946 N N . LYS A 1 120 ? -12.821 -3.720 -5.046 1.00 89.94 120 LYS A N 1
ATOM 947 C CA . LYS A 1 120 ? -11.349 -3.820 -5.087 1.00 89.94 120 LYS A CA 1
ATOM 948 C C . LYS A 1 120 ? -10.790 -4.844 -4.089 1.00 89.94 120 LYS A C 1
ATOM 950 O O . LYS A 1 120 ? -9.833 -5.546 -4.397 1.00 89.94 120 LYS A O 1
ATOM 955 N N . LEU A 1 121 ? -11.359 -4.915 -2.885 1.00 89.38 121 LEU A N 1
ATOM 956 C CA . LEU A 1 121 ? -10.895 -5.804 -1.808 1.00 89.38 121 LEU A CA 1
ATOM 957 C C . LEU A 1 121 ? -11.364 -7.254 -1.986 1.00 89.38 121 LEU A C 1
ATOM 959 O O . LEU A 1 121 ? -10.730 -8.190 -1.500 1.00 89.38 121 LEU A O 1
ATOM 963 N N . GLY A 1 122 ? -12.506 -7.448 -2.640 1.00 90.56 122 GLY A N 1
ATOM 964 C CA . GLY A 1 122 ? -13.164 -8.740 -2.725 1.00 90.56 122 GLY A CA 1
ATOM 965 C C . GLY A 1 122 ? -13.836 -9.166 -1.413 1.00 90.56 122 GLY A C 1
ATOM 966 O O . GLY A 1 122 ? -13.554 -8.692 -0.308 1.00 90.56 122 GLY A O 1
ATOM 967 N N . ILE A 1 123 ? -14.763 -10.119 -1.533 1.00 89.31 123 ILE A N 1
ATOM 968 C CA . ILE A 1 123 ? -15.710 -10.441 -0.456 1.00 89.31 123 ILE A CA 1
ATOM 969 C C . ILE A 1 123 ? -15.036 -10.965 0.820 1.00 89.31 123 ILE A C 1
ATOM 971 O O . ILE A 1 123 ? -15.490 -10.685 1.927 1.00 89.31 123 ILE A O 1
ATOM 975 N N . SER A 1 124 ? -13.934 -11.707 0.687 1.00 87.25 124 SER A N 1
ATOM 976 C CA . SER A 1 124 ? -13.221 -12.292 1.824 1.00 87.25 124 SER A CA 1
ATOM 977 C C . SER A 1 124 ? -12.601 -11.216 2.716 1.00 87.25 124 SER A C 1
ATOM 979 O O . SER A 1 124 ? -12.737 -11.278 3.939 1.00 87.25 124 SER A O 1
ATOM 981 N N . MET A 1 125 ? -11.958 -10.210 2.120 1.00 88.31 125 MET A N 1
ATOM 982 C CA . MET A 1 125 ? -11.335 -9.102 2.843 1.00 88.31 125 MET A CA 1
ATOM 983 C C . MET A 1 125 ? -12.386 -8.176 3.449 1.00 88.31 125 MET A C 1
ATOM 985 O O . MET A 1 125 ? -12.243 -7.778 4.605 1.00 88.31 125 MET A O 1
ATOM 989 N N . VAL A 1 126 ? -13.478 -7.911 2.726 1.00 91.25 126 VAL A N 1
ATOM 990 C CA . VAL A 1 126 ? -14.605 -7.110 3.228 1.00 91.25 126 VAL A CA 1
ATOM 991 C C . VAL A 1 126 ? -15.235 -7.751 4.464 1.00 91.25 126 VAL A C 1
ATOM 993 O O . VAL A 1 126 ? -15.426 -7.074 5.471 1.00 91.25 126 VAL A O 1
ATOM 996 N N . VAL A 1 127 ? -15.502 -9.061 4.437 1.00 90.12 127 VAL A N 1
ATOM 997 C CA . VAL A 1 127 ? -16.066 -9.779 5.595 1.00 90.12 127 VAL A CA 1
ATOM 998 C C . VAL A 1 127 ? -15.125 -9.714 6.802 1.00 90.12 127 VAL A C 1
ATOM 1000 O O . VAL A 1 127 ? -15.582 -9.527 7.930 1.00 90.12 127 VAL A O 1
ATOM 1003 N N . ARG A 1 128 ? -13.808 -9.823 6.585 1.00 87.56 128 ARG A N 1
ATOM 1004 C CA . ARG A 1 128 ? -12.808 -9.691 7.660 1.00 87.56 128 ARG A CA 1
ATOM 1005 C C . ARG A 1 128 ? -12.805 -8.286 8.259 1.00 87.56 128 ARG A C 1
ATOM 1007 O O . ARG A 1 128 ? -12.881 -8.158 9.477 1.00 87.56 128 ARG A O 1
ATOM 1014 N N . LEU A 1 129 ? -12.781 -7.252 7.417 1.00 90.44 129 LEU A N 1
ATOM 1015 C CA . LEU A 1 129 ? -12.847 -5.852 7.850 1.00 90.44 129 LEU A CA 1
ATOM 1016 C C . LEU A 1 129 ? -14.134 -5.553 8.619 1.00 90.44 129 LEU A C 1
ATOM 1018 O O . LEU A 1 129 ? -14.094 -4.912 9.666 1.00 90.44 129 LEU A O 1
ATOM 1022 N N . ALA A 1 130 ? -15.270 -6.054 8.132 1.00 88.88 130 ALA A N 1
ATOM 1023 C CA . ALA A 1 130 ? -16.556 -5.902 8.800 1.00 88.88 130 ALA A CA 1
ATOM 1024 C C . ALA A 1 130 ? -16.544 -6.548 10.191 1.00 88.88 130 ALA A C 1
ATOM 1026 O O . ALA A 1 130 ? -16.965 -5.916 11.158 1.00 88.88 130 ALA A O 1
ATOM 1027 N N . ARG A 1 131 ? -15.993 -7.764 10.313 1.00 88.56 131 ARG A N 1
ATOM 1028 C CA . ARG A 1 131 ? -15.854 -8.456 11.602 1.00 88.56 131 ARG A CA 1
ATOM 1029 C C . ARG A 1 131 ? -14.964 -7.681 12.577 1.00 88.56 131 ARG A C 1
ATOM 1031 O O . ARG A 1 131 ? -15.367 -7.493 13.720 1.00 88.56 131 ARG A O 1
ATOM 1038 N N . MET A 1 132 ? -13.800 -7.204 12.128 1.00 87.50 132 MET A N 1
ATOM 1039 C CA . MET A 1 132 ? -12.893 -6.398 12.959 1.00 87.50 132 MET A CA 1
ATOM 1040 C C . MET A 1 132 ? -13.579 -5.114 13.450 1.00 87.50 132 MET A C 1
ATOM 1042 O O . MET A 1 132 ? -13.534 -4.793 14.636 1.00 87.50 132 MET A O 1
ATOM 1046 N N . ARG A 1 133 ? -14.264 -4.392 12.552 1.00 88.12 133 ARG A N 1
ATOM 1047 C CA . ARG A 1 133 ? -15.012 -3.175 12.904 1.00 88.12 133 ARG A CA 1
ATOM 1048 C C . ARG A 1 133 ? -16.156 -3.457 13.876 1.00 88.12 133 ARG A C 1
ATOM 1050 O O . ARG A 1 133 ? -16.372 -2.678 14.800 1.00 88.12 133 ARG A O 1
ATOM 1057 N N . GLU A 1 134 ? -16.878 -4.561 13.706 1.00 87.94 134 GLU A N 1
ATOM 1058 C CA . GLU A 1 134 ? -17.944 -4.951 14.631 1.00 87.94 134 GLU A CA 1
ATOM 1059 C C . GLU A 1 134 ? -17.400 -5.261 16.032 1.00 87.94 134 GLU A C 1
ATOM 1061 O O . GLU A 1 134 ? -17.976 -4.827 17.032 1.00 87.94 134 GLU A O 1
ATOM 1066 N N . GLU A 1 135 ? -16.281 -5.978 16.114 1.00 86.25 135 GLU A N 1
ATOM 1067 C CA . GLU A 1 135 ? -15.610 -6.305 17.372 1.00 86.25 135 GLU A CA 1
ATOM 1068 C C . GLU A 1 135 ? -15.154 -5.039 18.108 1.00 86.25 135 GLU A C 1
ATOM 1070 O O . GLU A 1 135 ? -15.476 -4.859 19.284 1.00 86.25 135 GLU A O 1
ATOM 1075 N N . LEU A 1 136 ? -14.562 -4.088 17.381 1.00 84.31 136 LEU A N 1
ATOM 1076 C CA . LEU A 1 136 ? -14.197 -2.770 17.907 1.00 84.31 136 LEU A CA 1
ATOM 1077 C C . LEU A 1 136 ? -15.389 -1.995 18.472 1.00 84.31 136 LEU A C 1
ATOM 1079 O O . LEU A 1 136 ? -15.313 -1.408 19.554 1.00 84.31 136 LEU A O 1
ATOM 1083 N N . LEU A 1 137 ? -16.513 -1.994 17.756 1.00 83.38 137 LEU A N 1
ATOM 1084 C CA . LEU A 1 137 ? -17.731 -1.328 18.215 1.00 83.38 137 LEU A CA 1
ATOM 1085 C C . LEU A 1 137 ? -18.317 -2.012 19.457 1.00 83.38 137 LEU A C 1
ATOM 1087 O O . LEU A 1 137 ? -18.772 -1.325 20.378 1.00 83.38 137 LEU A O 1
ATOM 1091 N N . ARG A 1 138 ? -18.276 -3.349 19.524 1.00 84.44 138 ARG A N 1
ATOM 1092 C CA . ARG A 1 138 ? -18.710 -4.106 20.708 1.00 84.44 138 ARG A CA 1
ATOM 1093 C C . ARG A 1 138 ? -17.848 -3.773 21.920 1.00 84.44 138 ARG A C 1
ATOM 1095 O O . ARG A 1 138 ? -18.411 -3.492 22.977 1.00 84.44 138 ARG A O 1
ATOM 1102 N N . GLU A 1 139 ? -16.527 -3.745 21.784 1.00 81.56 139 GLU A N 1
ATOM 1103 C CA . GLU A 1 139 ? -15.637 -3.388 22.891 1.00 81.56 139 GLU A CA 1
ATOM 1104 C C . GLU A 1 139 ? -15.848 -1.948 23.362 1.00 81.56 139 GLU A C 1
ATOM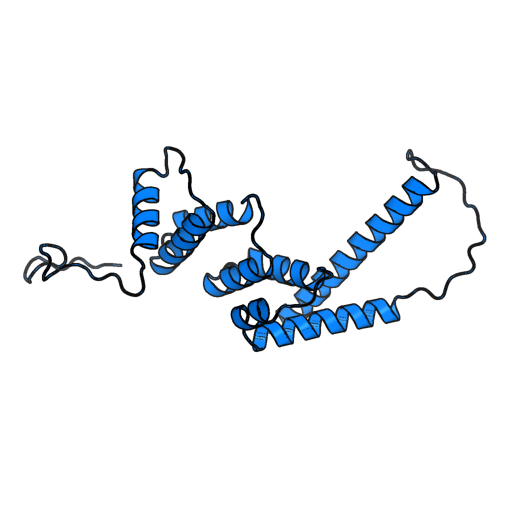 1106 O O . GLU A 1 139 ? -16.017 -1.718 24.560 1.00 81.56 139 GLU A O 1
ATOM 1111 N N . ARG A 1 140 ? -15.956 -0.983 22.436 1.00 78.88 140 ARG A N 1
ATOM 1112 C CA . ARG A 1 140 ? -16.274 0.418 22.769 1.00 78.88 140 ARG A CA 1
ATOM 1113 C C . ARG A 1 140 ? -17.590 0.544 23.538 1.00 78.88 140 ARG A C 1
ATOM 1115 O O . ARG A 1 140 ? -17.671 1.300 24.504 1.00 78.88 140 ARG A O 1
ATOM 1122 N N . SER A 1 141 ? -18.609 -0.226 23.152 1.00 77.19 141 SER A N 1
ATOM 1123 C CA . SER A 1 141 ? -19.900 -0.228 23.852 1.00 77.19 141 SER A CA 1
ATOM 1124 C C . SER A 1 141 ? -19.817 -0.802 25.276 1.00 77.19 141 SER A C 1
ATOM 1126 O O . SER A 1 141 ? -20.533 -0.338 26.162 1.00 77.19 141 SER A O 1
ATOM 1128 N N . GLN A 1 142 ? -18.923 -1.768 25.518 1.00 73.44 142 GLN A N 1
ATOM 1129 C CA . GLN A 1 142 ? -18.700 -2.384 26.834 1.00 73.44 142 GLN A CA 1
ATOM 1130 C C . GLN A 1 142 ? -17.764 -1.555 27.726 1.00 73.44 142 GLN A C 1
ATOM 1132 O O . GLN A 1 142 ? -17.913 -1.564 28.947 1.00 73.44 142 GLN A O 1
ATOM 1137 N N . ALA A 1 143 ? -16.821 -0.828 27.123 1.00 64.75 143 ALA A N 1
ATOM 1138 C CA . ALA A 1 143 ? -15.865 0.041 27.803 1.00 64.75 143 ALA A CA 1
ATOM 1139 C C . ALA A 1 143 ? -16.447 1.409 28.200 1.00 64.75 143 ALA A C 1
ATOM 1141 O O . ALA A 1 143 ? -15.779 2.163 28.909 1.00 64.75 143 ALA A O 1
ATOM 1142 N N . ALA A 1 144 ? -17.675 1.741 27.776 1.00 56.91 144 ALA A N 1
ATOM 1143 C CA . ALA A 1 144 ? -18.347 2.974 28.168 1.00 56.91 144 ALA A CA 1
ATOM 1144 C C . ALA A 1 144 ? -18.377 3.086 29.707 1.00 56.91 144 ALA A C 1
ATOM 1146 O O . ALA A 1 144 ? -19.025 2.272 30.376 1.00 56.91 144 ALA A O 1
ATOM 1147 N N . PRO A 1 145 ? -17.686 4.071 30.310 1.00 51.16 145 PRO A N 1
ATOM 1148 C CA . PRO A 1 145 ? -17.600 4.141 31.753 1.00 51.16 145 PRO A CA 1
ATOM 1149 C C . PRO A 1 145 ? -18.987 4.457 32.306 1.00 51.16 145 PRO A C 1
ATOM 1151 O O . PRO A 1 145 ? -19.579 5.492 31.989 1.00 51.16 145 PRO A O 1
ATOM 1154 N N . SER A 1 146 ? -19.489 3.601 33.199 1.00 50.25 146 SER A N 1
ATOM 1155 C CA . SER A 1 146 ? -20.497 4.008 34.173 1.00 50.25 146 SER A CA 1
ATOM 1156 C C . SER A 1 146 ? -19.968 5.276 34.841 1.00 50.25 146 SER A C 1
ATOM 1158 O O . SER A 1 146 ? -18.980 5.194 35.570 1.00 50.25 146 SER A O 1
ATOM 1160 N N . VAL A 1 147 ? -20.541 6.442 34.526 1.00 52.44 147 VAL A N 1
ATOM 1161 C CA . VAL A 1 147 ? -20.041 7.757 34.955 1.00 52.44 147 VAL A CA 1
ATOM 1162 C C . VAL A 1 147 ? -19.696 7.712 36.449 1.00 52.44 147 VAL A C 1
ATOM 1164 O O . VAL A 1 147 ? -20.611 7.699 37.279 1.00 52.44 147 VAL A O 1
ATOM 1167 N N . PRO A 1 148 ? -18.409 7.694 36.853 1.00 50.31 148 PRO A N 1
ATOM 1168 C CA . PRO A 1 148 ? -18.079 7.767 38.258 1.00 50.31 148 PRO A CA 1
ATOM 1169 C C . PRO A 1 148 ? -18.317 9.216 38.653 1.00 50.31 148 PRO A C 1
ATOM 1171 O O . PRO A 1 148 ? -17.714 10.135 38.096 1.00 50.31 148 PRO A O 1
ATOM 1174 N N . ASN A 1 149 ? -19.236 9.417 39.591 1.00 54.22 149 ASN A N 1
ATOM 1175 C CA . ASN A 1 149 ? -19.597 10.705 40.165 1.00 54.22 149 ASN A CA 1
ATOM 1176 C C . ASN A 1 149 ? -18.322 11.489 40.558 1.00 54.22 149 ASN A C 1
ATOM 1178 O O . ASN A 1 149 ? -17.708 11.225 41.595 1.00 54.22 149 ASN A O 1
ATOM 1182 N N . ARG A 1 150 ? -17.862 12.418 39.702 1.00 51.00 150 ARG A N 1
ATOM 1183 C CA . ARG A 1 150 ? -16.592 13.140 39.892 1.00 51.00 150 ARG A CA 1
ATOM 1184 C C . ARG A 1 150 ? -16.737 14.171 41.008 1.00 51.00 150 ARG A C 1
ATOM 1186 O O . ARG A 1 150 ? -16.989 15.350 40.773 1.00 51.00 150 ARG A O 1
ATOM 1193 N N . ARG A 1 151 ? -16.458 13.746 42.238 1.00 52.41 151 ARG A N 1
ATOM 1194 C CA . ARG A 1 151 ? -15.931 14.627 43.283 1.00 52.41 151 ARG A CA 1
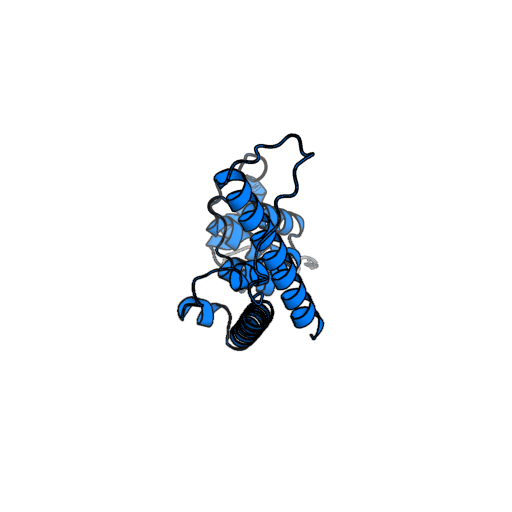ATOM 1195 C C . ARG A 1 151 ? -14.567 14.118 43.717 1.00 52.41 151 ARG A C 1
ATOM 1197 O O . ARG A 1 151 ? -14.492 13.225 44.550 1.00 52.41 151 ARG A O 1
ATOM 1204 N N . ARG A 1 152 ? -13.504 14.747 43.209 1.00 49.91 152 ARG A N 1
ATOM 1205 C CA . ARG A 1 152 ? -12.375 15.224 44.026 1.00 49.91 152 ARG A CA 1
ATOM 1206 C C . ARG A 1 152 ? -11.360 15.970 43.167 1.00 49.91 152 ARG A C 1
ATOM 1208 O O . ARG A 1 152 ? -10.799 15.446 42.213 1.00 49.91 152 ARG A O 1
ATOM 1215 N N . PHE A 1 153 ? -11.143 17.219 43.559 1.00 53.75 153 PHE A N 1
ATOM 1216 C CA . PHE A 1 153 ? -9.945 17.978 43.253 1.00 53.75 153 PHE A CA 1
ATOM 1217 C C . PHE A 1 153 ? -8.751 17.256 43.881 1.00 53.75 153 PHE A C 1
ATOM 1219 O O . PHE A 1 153 ? -8.685 17.151 45.104 1.00 53.75 153 PHE A O 1
ATOM 1226 N N . ALA A 1 154 ? -7.803 16.807 43.067 1.00 47.94 154 ALA A N 1
ATOM 1227 C CA . ALA A 1 154 ? -6.438 16.585 43.517 1.00 47.94 154 ALA A CA 1
ATOM 1228 C C . ALA A 1 154 ? -5.563 17.625 42.820 1.00 47.94 154 ALA A C 1
ATOM 1230 O O . ALA A 1 154 ? -5.587 17.764 41.596 1.00 47.94 154 ALA A O 1
ATOM 1231 N N . ARG A 1 155 ? -4.882 18.429 43.635 1.00 57.88 155 ARG A N 1
ATOM 1232 C CA . ARG A 1 155 ? -3.870 19.377 43.187 1.00 57.88 155 ARG A CA 1
ATOM 1233 C C . ARG A 1 155 ? -2.544 18.635 43.003 1.00 57.88 155 ARG A C 1
ATOM 1235 O O . ARG A 1 155 ? -2.193 17.827 43.856 1.00 57.88 155 ARG A O 1
ATOM 1242 N N . ASN A 1 156 ? -1.814 19.090 41.988 1.00 56.06 156 ASN A N 1
ATOM 1243 C CA . ASN A 1 156 ? -0.355 19.152 41.857 1.00 56.06 156 ASN A CA 1
ATOM 1244 C C . ASN A 1 156 ? 0.393 18.108 41.003 1.00 56.06 156 ASN A C 1
ATOM 1246 O O . ASN A 1 156 ? 0.100 16.922 41.011 1.00 56.06 156 ASN A O 1
ATOM 1250 N N . THR A 1 157 ? 1.435 18.686 40.381 1.00 52.91 157 THR A N 1
ATOM 1251 C CA . THR A 1 157 ? 2.722 18.164 39.890 1.00 52.91 157 THR A CA 1
ATOM 1252 C C . THR A 1 157 ? 2.821 17.607 38.470 1.00 52.91 157 THR A C 1
ATOM 1254 O O . THR A 1 157 ? 3.311 16.502 38.287 1.00 52.91 157 THR A O 1
ATOM 1257 N N . THR A 1 158 ? 2.508 18.415 37.456 1.00 49.91 158 THR A N 1
ATOM 1258 C CA . THR A 1 158 ? 3.246 18.376 36.178 1.00 49.91 158 THR A CA 1
ATOM 1259 C C . THR A 1 158 ? 3.445 19.800 35.658 1.00 49.91 158 THR A C 1
ATOM 1261 O O . THR A 1 158 ? 2.620 20.680 35.900 1.00 49.91 158 THR A O 1
ATOM 1264 N N . THR A 1 159 ? 4.575 20.036 34.995 1.00 56.81 159 THR A N 1
ATOM 1265 C CA . THR A 1 159 ? 5.058 21.308 34.422 1.00 56.81 159 THR A CA 1
ATOM 1266 C C . THR A 1 159 ? 4.232 21.770 33.213 1.00 56.81 159 THR A C 1
ATOM 1268 O O . THR A 1 159 ? 4.764 22.356 32.278 1.00 56.81 159 THR A O 1
ATOM 1271 N N . ASP A 1 160 ? 2.939 21.463 33.196 1.00 58.66 160 ASP A N 1
ATOM 1272 C CA . ASP A 1 160 ? 2.090 21.612 32.027 1.00 58.66 160 ASP A CA 1
ATOM 1273 C C . ASP A 1 160 ? 0.740 22.239 32.405 1.00 58.66 160 ASP A C 1
ATOM 1275 O O . ASP A 1 160 ? 0.238 22.088 33.524 1.00 58.66 160 ASP A O 1
ATOM 1279 N N . CYS A 1 161 ? 0.157 23.000 31.480 1.00 65.19 161 CYS A N 1
ATOM 1280 C CA . CYS A 1 161 ? -0.976 23.884 31.745 1.00 65.19 161 CYS A CA 1
ATOM 1281 C C . CYS A 1 161 ? -2.195 23.098 32.271 1.00 65.19 161 CYS A C 1
ATOM 1283 O O . CYS A 1 161 ? -2.705 22.183 31.625 1.00 65.19 161 CYS A O 1
ATOM 1285 N N . GLY A 1 162 ? -2.685 23.439 33.470 1.00 65.88 162 GLY A N 1
ATOM 1286 C CA . GLY A 1 162 ? -3.796 22.750 34.146 1.00 65.88 162 GLY A CA 1
ATOM 1287 C C . GLY A 1 162 ? -5.202 23.230 33.758 1.00 65.88 162 GLY A C 1
ATOM 1288 O O . GLY A 1 162 ? -6.168 22.879 34.443 1.00 65.88 162 GLY A O 1
ATOM 1289 N N . CYS A 1 163 ? -5.330 24.064 32.719 1.00 81.50 163 CYS A N 1
ATOM 1290 C CA . CYS A 1 163 ? -6.612 24.615 32.285 1.00 81.50 163 CYS A CA 1
ATOM 1291 C C . CYS A 1 163 ? -7.542 23.527 31.714 1.00 81.50 163 CYS A C 1
ATOM 1293 O O . CYS A 1 163 ? -7.131 22.407 31.398 1.00 81.50 163 CYS A O 1
ATOM 1295 N N . ARG A 1 164 ? -8.836 23.853 31.604 1.00 73.62 164 ARG A N 1
ATOM 1296 C CA . ARG A 1 164 ? -9.859 22.911 31.129 1.00 73.62 164 ARG A CA 1
ATOM 1297 C C . ARG A 1 164 ? -9.603 22.455 29.688 1.00 73.62 164 ARG A C 1
ATOM 1299 O O . ARG A 1 164 ? -9.809 21.278 29.428 1.00 73.62 164 ARG A O 1
ATOM 1306 N N . SER A 1 165 ? -9.120 23.343 28.816 1.00 75.12 165 SER A N 1
ATOM 1307 C CA . SER A 1 165 ? -8.824 23.033 27.410 1.00 75.12 165 SER A CA 1
ATOM 1308 C C . SER A 1 165 ? -7.649 22.064 27.271 1.00 75.12 165 SER A C 1
ATOM 1310 O O . SER A 1 165 ? -7.857 20.959 26.793 1.00 75.12 165 SER A O 1
ATOM 1312 N N . CYS A 1 166 ? -6.471 22.374 27.827 1.00 73.81 166 CYS A N 1
ATOM 1313 C CA . CYS A 1 166 ? -5.310 21.470 27.760 1.00 73.81 166 CYS A CA 1
ATOM 1314 C C . CYS A 1 166 ? -5.563 20.131 28.474 1.00 73.81 166 CYS A C 1
ATOM 1316 O O . CYS A 1 166 ? -4.959 19.109 28.166 1.00 73.81 166 CYS A O 1
ATOM 1318 N N . ARG A 1 167 ? -6.452 20.098 29.477 1.00 74.12 167 ARG A N 1
ATOM 1319 C CA . ARG A 1 167 ? -6.907 18.834 30.074 1.00 74.12 167 ARG A CA 1
ATOM 1320 C C . ARG A 1 167 ? -7.808 18.037 29.126 1.00 74.12 167 ARG A C 1
ATOM 1322 O O . ARG A 1 167 ? -7.661 16.825 29.082 1.00 74.12 167 ARG A O 1
ATOM 1329 N N . GLN A 1 168 ? -8.745 18.684 28.437 1.00 72.94 168 GLN A N 1
ATOM 1330 C CA . GLN A 1 168 ? -9.630 18.018 27.476 1.00 72.94 168 GLN A CA 1
ATOM 1331 C C . GLN A 1 168 ? -8.852 17.486 26.273 1.00 72.94 168 GLN A C 1
ATOM 1333 O O . GLN A 1 168 ? -9.076 16.350 25.886 1.00 72.94 168 GLN A O 1
ATOM 1338 N N . GLU A 1 169 ? -7.901 18.262 25.755 1.00 74.25 169 GLU A N 1
ATOM 1339 C CA . GLU A 1 169 ? -7.018 17.850 24.657 1.00 74.25 169 GLU A CA 1
ATOM 1340 C C . GLU A 1 169 ? -6.161 16.638 25.039 1.00 74.25 169 GLU A C 1
ATOM 1342 O O . GLU A 1 169 ? -6.112 15.674 24.284 1.00 74.25 169 GLU A O 1
ATOM 1347 N N . ARG A 1 170 ? -5.554 16.631 26.239 1.00 72.56 170 ARG A N 1
ATOM 1348 C CA . ARG A 1 170 ? -4.807 15.458 26.730 1.00 72.56 170 ARG A CA 1
ATOM 1349 C C . ARG A 1 170 ? -5.693 14.224 26.874 1.00 72.56 170 ARG A C 1
ATOM 1351 O O . ARG A 1 170 ? -5.315 13.173 26.393 1.00 72.56 170 ARG A O 1
ATOM 1358 N N . LEU A 1 171 ? -6.881 14.361 27.470 1.00 72.62 171 LEU A N 1
ATOM 1359 C CA . LEU A 1 171 ? -7.812 13.234 27.601 1.00 72.62 171 LEU A CA 1
ATOM 1360 C C . LEU A 1 171 ? -8.243 12.684 26.234 1.00 72.62 171 LEU A C 1
ATOM 1362 O O . LEU A 1 171 ? -8.275 11.474 26.068 1.00 72.62 171 LEU A O 1
ATOM 1366 N N . ALA A 1 172 ? -8.520 13.554 25.259 1.00 71.69 172 ALA A N 1
ATOM 1367 C CA . ALA A 1 1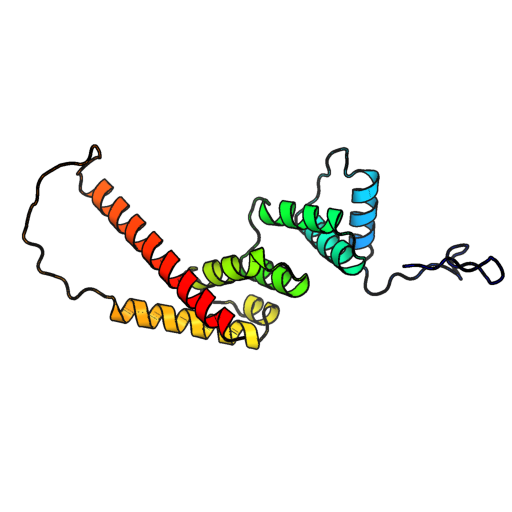72 ? -8.864 13.135 23.901 1.00 71.69 172 ALA A CA 1
ATOM 1368 C C . ALA A 1 172 ? -7.685 12.450 23.185 1.00 71.69 172 ALA A C 1
ATOM 1370 O O . ALA A 1 172 ? -7.883 11.462 22.486 1.00 71.69 172 ALA A O 1
ATOM 1371 N N . SER A 1 173 ? -6.457 12.945 23.383 1.00 67.19 173 SER A N 1
ATOM 1372 C CA . SER A 1 173 ? -5.240 12.318 22.853 1.00 67.19 173 SER A CA 1
ATOM 1373 C C . SER A 1 173 ? -4.973 10.951 23.488 1.00 67.19 173 SER A C 1
ATOM 1375 O O . SER A 1 173 ? -4.617 10.017 22.775 1.00 67.19 173 SER A O 1
ATOM 1377 N N . ASP A 1 174 ? -5.141 10.831 24.807 1.00 69.94 174 ASP A N 1
ATOM 1378 C CA . ASP A 1 174 ? -4.953 9.579 25.546 1.00 69.94 174 ASP A CA 1
ATOM 1379 C C . ASP A 1 174 ? -6.007 8.537 25.124 1.00 69.94 174 ASP A C 1
ATOM 1381 O O . ASP A 1 174 ? -5.671 7.373 24.912 1.00 69.94 174 ASP A O 1
ATOM 1385 N N . GLU A 1 175 ? -7.268 8.955 24.943 1.00 71.06 175 GLU A N 1
ATOM 1386 C CA . GLU A 1 175 ? -8.353 8.101 24.436 1.00 71.06 175 GLU A CA 1
ATOM 1387 C C . GLU A 1 175 ? -8.085 7.631 22.995 1.00 71.06 175 GLU A C 1
ATOM 1389 O O . GLU A 1 175 ? -8.282 6.455 22.692 1.00 71.06 175 GLU A O 1
ATOM 1394 N N . ALA A 1 176 ? -7.579 8.506 22.118 1.00 70.56 176 ALA A N 1
ATOM 1395 C CA . ALA A 1 176 ? -7.226 8.149 20.742 1.00 70.56 176 ALA A CA 1
ATOM 1396 C C . ALA A 1 176 ? -6.035 7.173 20.662 1.00 70.56 176 ALA A C 1
ATOM 1398 O O . ALA A 1 176 ? -6.048 6.247 19.846 1.00 70.56 176 ALA A O 1
ATOM 1399 N N . ASP A 1 177 ? -5.021 7.344 21.517 1.00 74.25 177 ASP A N 1
ATOM 1400 C CA . ASP A 1 177 ? -3.876 6.427 21.610 1.00 74.25 177 ASP A CA 1
ATOM 1401 C C . ASP A 1 177 ? -4.301 5.056 22.171 1.00 74.25 177 ASP A C 1
ATOM 1403 O O . ASP A 1 177 ? -3.871 4.010 21.681 1.00 74.25 177 ASP A O 1
ATOM 1407 N N . GLU A 1 178 ? -5.205 5.030 23.158 1.00 75.62 178 GLU A N 1
ATOM 1408 C CA . GLU A 1 178 ? -5.767 3.780 23.680 1.00 75.62 178 GLU A CA 1
ATOM 1409 C C . GLU A 1 178 ? -6.621 3.052 22.629 1.00 75.62 178 GLU A C 1
ATOM 1411 O O . GLU A 1 178 ? -6.470 1.842 22.445 1.00 75.62 178 GLU A O 1
ATOM 1416 N N . ASP A 1 179 ? -7.464 3.775 21.891 1.00 73.81 179 ASP A N 1
ATOM 1417 C CA . ASP A 1 179 ? -8.277 3.203 20.817 1.00 73.81 179 ASP A CA 1
ATOM 1418 C C . ASP A 1 179 ? -7.421 2.675 19.662 1.00 73.81 179 ASP A C 1
ATOM 1420 O O . ASP A 1 179 ? -7.682 1.581 19.162 1.00 73.81 179 ASP A O 1
ATOM 1424 N N . THR A 1 180 ? -6.350 3.380 19.293 1.00 76.75 180 THR A N 1
ATOM 1425 C CA . THR A 1 180 ? -5.408 2.904 18.268 1.00 76.75 180 THR A CA 1
ATOM 1426 C C . THR A 1 180 ? -4.749 1.593 18.702 1.00 76.75 180 THR A C 1
ATOM 1428 O O . THR A 1 180 ? -4.721 0.638 17.927 1.00 76.75 180 THR A O 1
ATOM 1431 N N . LYS A 1 181 ? -4.309 1.490 19.966 1.00 81.19 181 LYS A N 1
ATOM 1432 C CA . LYS A 1 181 ? -3.733 0.250 20.525 1.00 81.19 181 LYS A CA 1
ATOM 1433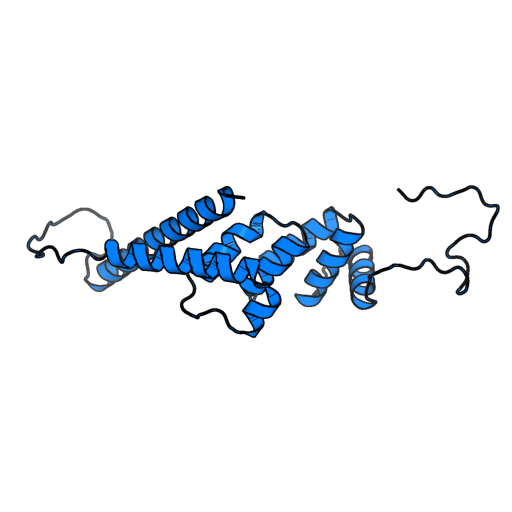 C C . LYS A 1 181 ? -4.726 -0.913 20.547 1.00 81.19 181 LYS A C 1
ATOM 1435 O O . LYS A 1 181 ? -4.335 -2.062 20.338 1.00 81.19 181 LYS A O 1
ATOM 1440 N N . ARG A 1 182 ? -6.008 -0.638 20.809 1.00 80.44 182 ARG A N 1
ATOM 1441 C CA . ARG A 1 182 ? -7.074 -1.654 20.758 1.00 80.44 182 ARG A CA 1
ATOM 1442 C C . ARG A 1 182 ? -7.287 -2.153 19.331 1.00 80.44 182 ARG A C 1
ATOM 1444 O O . ARG A 1 182 ? -7.322 -3.362 19.116 1.00 80.44 182 ARG A O 1
ATOM 1451 N N . VAL A 1 183 ? -7.340 -1.241 18.357 1.00 81.75 183 VAL A N 1
ATOM 1452 C CA . VAL A 1 183 ? -7.458 -1.591 16.933 1.00 81.75 183 VAL A CA 1
ATOM 1453 C C . VAL A 1 183 ? -6.284 -2.441 16.479 1.00 81.75 183 VAL A C 1
ATOM 1455 O O . VAL A 1 183 ? -6.510 -3.506 15.909 1.00 81.75 183 VAL A O 1
ATOM 1458 N N . THR A 1 184 ? -5.046 -2.036 16.771 1.00 83.38 184 THR A N 1
ATOM 1459 C CA . THR A 1 184 ? -3.868 -2.813 16.363 1.00 83.38 184 THR A CA 1
ATOM 1460 C C . THR A 1 184 ? -3.884 -4.216 16.956 1.00 83.38 184 THR A C 1
ATOM 1462 O O . THR A 1 184 ? -3.572 -5.168 16.248 1.00 83.38 184 THR A O 1
ATOM 1465 N N . LYS A 1 185 ? -4.322 -4.366 18.213 1.00 85.19 185 LYS A N 1
ATOM 1466 C CA . LYS A 1 185 ? -4.435 -5.670 18.872 1.00 85.19 185 LYS A CA 1
ATOM 1467 C C . LYS A 1 185 ? -5.476 -6.574 18.197 1.00 85.19 185 LYS A C 1
ATOM 1469 O O . LYS A 1 185 ? -5.179 -7.729 17.915 1.00 85.19 185 LYS A O 1
ATOM 1474 N N . ILE A 1 186 ? -6.671 -6.056 17.904 1.00 81.25 186 ILE A N 1
ATOM 1475 C CA . ILE A 1 186 ? -7.723 -6.828 17.214 1.00 81.25 186 ILE A CA 1
ATOM 1476 C C . ILE A 1 186 ? -7.270 -7.221 15.805 1.00 81.25 186 ILE A C 1
ATOM 1478 O O . ILE A 1 186 ? -7.472 -8.357 15.376 1.00 81.25 186 ILE A O 1
ATOM 1482 N N . VAL A 1 187 ? -6.620 -6.301 15.087 1.00 81.50 187 VAL A N 1
ATOM 1483 C CA . VAL A 1 187 ? -6.057 -6.587 13.763 1.00 81.50 187 VAL A CA 1
ATOM 1484 C C . VAL A 1 187 ? -5.012 -7.704 13.856 1.00 81.50 187 VAL A C 1
ATOM 1486 O O . VAL A 1 187 ? -5.079 -8.644 13.070 1.00 81.50 187 VAL A O 1
ATOM 1489 N N . GLU A 1 188 ? -4.094 -7.655 14.824 1.00 82.81 188 GLU A N 1
ATOM 1490 C CA . GLU A 1 188 ? -3.094 -8.711 15.048 1.00 82.81 188 GLU A CA 1
ATOM 1491 C C . GLU A 1 188 ? -3.736 -10.069 15.352 1.00 82.81 188 GLU A C 1
ATOM 1493 O O . GLU A 1 188 ? -3.364 -11.072 14.742 1.00 82.81 188 GLU A O 1
ATOM 1498 N N . GLU A 1 189 ? -4.732 -10.112 16.239 1.00 81.31 189 GLU A N 1
ATOM 1499 C CA . GLU A 1 189 ? -5.430 -11.348 16.604 1.00 81.31 189 GLU A CA 1
ATOM 1500 C C . GLU A 1 189 ? -6.156 -11.969 15.402 1.00 81.31 189 GLU A C 1
ATOM 1502 O O . GLU A 1 189 ? -6.021 -13.166 15.144 1.00 81.31 189 GLU A O 1
ATOM 1507 N N . VAL A 1 190 ? -6.871 -11.166 14.609 1.00 72.62 190 VAL A N 1
ATOM 1508 C CA . VAL A 1 190 ? -7.608 -11.658 13.432 1.00 72.62 190 VAL A CA 1
ATOM 1509 C C . VAL A 1 190 ? -6.666 -12.056 12.287 1.00 72.62 190 VAL A C 1
ATOM 1511 O O . VAL A 1 190 ? -6.978 -12.973 11.519 1.00 72.62 190 VAL A O 1
ATOM 1514 N N . MET A 1 191 ? -5.509 -11.405 12.164 1.00 75.25 191 MET A N 1
ATOM 1515 C CA . MET A 1 191 ? -4.487 -11.775 11.181 1.00 75.25 191 MET A CA 1
ATOM 1516 C C . MET A 1 191 ? -3.722 -13.045 11.584 1.00 75.25 191 MET A C 1
ATOM 1518 O O . MET A 1 191 ? -3.364 -13.819 10.705 1.00 75.25 191 MET A O 1
ATOM 1522 N N . ALA A 1 192 ? -3.532 -13.307 12.883 1.00 73.25 192 ALA A N 1
ATOM 1523 C CA . ALA A 1 192 ? -2.842 -14.497 13.396 1.00 73.25 192 ALA A CA 1
ATOM 1524 C C . ALA A 1 192 ? -3.672 -15.797 13.335 1.00 73.25 192 ALA A C 1
ATOM 1526 O O . ALA A 1 192 ? -3.131 -16.884 13.526 1.00 73.25 192 ALA A O 1
ATOM 1527 N N . MET A 1 193 ? -4.982 -15.715 13.084 1.00 61.75 193 MET A N 1
ATOM 1528 C CA . MET A 1 193 ? -5.866 -16.883 12.920 1.00 61.75 193 MET A CA 1
ATOM 1529 C C . MET A 1 193 ? -5.849 -17.479 11.494 1.00 61.75 193 MET A C 1
ATOM 1531 O O . MET A 1 193 ? -6.768 -18.220 11.133 1.00 61.75 193 MET A O 1
ATOM 1535 N N . GLN A 1 194 ? -4.848 -17.135 10.680 1.00 55.53 194 GLN A N 1
ATOM 1536 C CA . GLN A 1 194 ? -4.684 -17.522 9.271 1.00 55.53 194 GLN A CA 1
ATOM 1537 C C . GLN A 1 194 ? -3.428 -18.375 9.098 1.00 55.53 194 GLN A C 1
ATOM 1539 O O . GLN A 1 194 ? -3.498 -19.318 8.280 1.00 55.53 194 GLN A O 1
#

Foldseek 3Di:
DPDLDPPDDPHAPPDPVRDDDDPPADPLLVVLCVCCVVCVVVDDPDDLVSLLSQLVVCLVVVVPVSNVVSVVCQCVDPVHDQLLVQCLSCVVSVPVVSNLVSLLCQLPDPDDDDPVSCVSCDDVSNVLSVVLNVVLVVVVVVPPDPPDPDDDDDDDDDPDDPDPVVVVVVVVVVVVVVSSVVSSVSSVVSVVVD

Radius of gyration: 25.12 Å; chains: 1; bounding box: 45×47×80 Å

Organism: NCBI:txid104341